Protein AF-A0A9Q0K0Q8-F1 (afdb_monomer)

Radius of gyration: 26.59 Å; Cα contacts (8 Å, |Δi|>4): 308; chains: 1; bounding box: 54×85×86 Å

Foldseek 3Di:
DDDDDDDDDDDDDDPPPDPDPDDDDDPVQLEPDPQLVVLLVVLVPDDDAAFDADPVVVCVVLCCCVLCVLQQCCLQLRDDDDDDSVQVSSFLSFKDKDWDLADLVTLLFIKIWGHGRNDIDIDTLVRVCVVSVGDQDADQQCHDPCRVPPVDVVNVVVLCVQFADPPDDQWLVRGDPNLNVVLVSCCRGQQPDPDDNGHRDPVSSVVSSCSSVVHHDRSSSSNSVSSVQVSPCPDPDRPCPDDPDPDPDDDDDD

Sequence (254 aa):
MAPRRTLGKRSHDSSSRVPSPPIPQLDELWFRSLEAQARFSWFDDKSIVSGRRVNVGQLHRFNVETAFGALGWLPVISYTETTRPNLVKHFYANLELEGDVEDPNQCRDLRITSYVRGVHISFNTHQLADLLGVPNDGDLVYCAPKAKGYLTEDLRREIAHQILNPGAPMKAASLRPIPRVYSRIIQHDIVPQSGHYNELSQLTQYVTYCVCTGERISLPYLIIRTMHRAGDDRSGQQPSLWPSRHFPSSPVRA

pLDDT: mean 78.23, std 20.41, range [22.17, 96.5]

Structure (mmCIF, N/CA/C/O backbone):
data_AF-A0A9Q0K0Q8-F1
#
_entry.id   AF-A0A9Q0K0Q8-F1
#
loop_
_atom_site.group_PDB
_atom_site.id
_atom_site.type_symbol
_atom_site.label_atom_id
_atom_site.label_alt_id
_atom_site.label_comp_id
_atom_site.label_asym_id
_atom_site.label_entity_id
_atom_site.label_seq_id
_atom_site.pdbx_PDB_ins_code
_atom_site.Cartn_x
_atom_site.Cartn_y
_atom_site.Cartn_z
_atom_site.occupancy
_atom_site.B_iso_or_equiv
_atom_site.auth_seq_id
_atom_site.auth_comp_id
_atom_site.auth_asym_id
_atom_site.auth_atom_id
_atom_site.pdbx_PDB_model_num
ATOM 1 N N . MET A 1 1 ? -31.569 71.229 59.676 1.00 37.94 1 MET A N 1
ATOM 2 C CA . MET A 1 1 ? -31.100 70.066 60.461 1.00 37.94 1 MET A CA 1
ATOM 3 C C . MET A 1 1 ? -31.140 68.842 59.562 1.00 37.94 1 MET A C 1
ATOM 5 O O . MET A 1 1 ? -32.204 68.505 59.067 1.00 37.94 1 MET A O 1
ATOM 9 N N . ALA A 1 2 ? -29.982 68.254 59.269 1.00 41.94 2 ALA A N 1
ATOM 10 C CA . ALA A 1 2 ? -29.861 67.058 58.437 1.00 41.94 2 ALA A CA 1
ATOM 11 C C . ALA A 1 2 ? -30.163 65.780 59.240 1.00 41.94 2 ALA A C 1
ATOM 13 O O . ALA A 1 2 ? -29.854 65.749 60.434 1.00 41.94 2 ALA A O 1
ATOM 14 N N . PRO A 1 3 ? -30.619 64.696 58.586 1.00 40.78 3 PRO A N 1
ATOM 15 C CA . PRO A 1 3 ? -30.381 63.350 59.079 1.00 40.78 3 PRO A CA 1
ATOM 16 C C . PRO A 1 3 ? -29.494 62.521 58.135 1.00 40.78 3 PRO A C 1
ATOM 18 O O . PRO A 1 3 ? -29.414 62.725 56.926 1.00 40.78 3 PRO A O 1
ATOM 21 N N . ARG A 1 4 ? -28.773 61.605 58.778 1.00 33.97 4 ARG A N 1
ATOM 22 C CA . ARG A 1 4 ? -27.600 60.845 58.336 1.00 33.97 4 ARG A CA 1
ATOM 23 C C . ARG A 1 4 ? -27.893 59.822 57.227 1.00 33.97 4 ARG A C 1
ATOM 25 O O . ARG A 1 4 ? 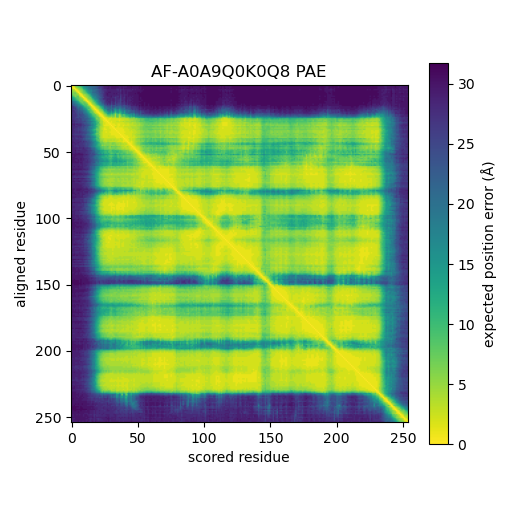-28.844 59.056 57.325 1.00 33.97 4 ARG A O 1
ATOM 32 N N . ARG A 1 5 ? -26.979 59.715 56.253 1.00 35.62 5 ARG A N 1
ATOM 33 C CA . ARG A 1 5 ? -26.826 58.541 55.373 1.00 35.62 5 ARG A CA 1
ATOM 34 C C . ARG A 1 5 ? -26.150 57.404 56.147 1.00 35.62 5 ARG A C 1
ATOM 36 O O . ARG A 1 5 ? -25.018 57.570 56.596 1.00 35.62 5 ARG A O 1
ATOM 43 N N . THR A 1 6 ? -26.808 56.254 56.268 1.00 40.69 6 THR A N 1
ATOM 44 C CA . THR A 1 6 ? -26.176 54.985 56.657 1.00 40.69 6 THR A CA 1
ATOM 45 C C . THR A 1 6 ? -25.807 54.185 55.408 1.00 40.69 6 THR A C 1
ATOM 47 O O . THR A 1 6 ? -26.553 54.113 54.433 1.00 40.69 6 THR A O 1
ATOM 50 N N . LEU A 1 7 ? -24.596 53.633 55.428 1.00 38.59 7 LEU A N 1
ATOM 51 C CA . LEU A 1 7 ? -23.983 52.857 54.358 1.00 38.59 7 LEU A CA 1
ATOM 52 C C . LEU A 1 7 ? -24.645 51.467 54.301 1.00 38.59 7 LEU A C 1
ATOM 54 O O . LEU A 1 7 ? -24.413 50.627 55.169 1.00 38.59 7 LEU A O 1
ATOM 58 N N . GLY A 1 8 ? -25.489 51.225 53.299 1.00 35.53 8 GLY A N 1
ATOM 59 C CA . GLY A 1 8 ? -26.050 49.900 53.039 1.00 35.53 8 GLY A CA 1
ATOM 60 C C . GLY A 1 8 ? -24.996 48.974 52.432 1.00 35.53 8 GLY A C 1
ATOM 61 O O . GLY A 1 8 ? -24.586 49.167 51.289 1.00 35.53 8 GLY A O 1
ATOM 62 N N . LYS A 1 9 ? -24.570 47.955 53.187 1.00 40.78 9 LYS A N 1
ATOM 63 C CA . LYS A 1 9 ? -23.845 46.788 52.662 1.00 40.78 9 LYS A CA 1
ATOM 64 C C . LYS A 1 9 ? -24.741 46.067 51.647 1.00 40.78 9 LYS A C 1
ATOM 66 O O . LYS A 1 9 ? -25.748 45.483 52.032 1.00 40.78 9 LYS A O 1
ATOM 71 N N . ARG A 1 10 ? -24.362 46.066 50.367 1.00 35.22 10 ARG A N 1
ATOM 72 C CA . ARG A 1 10 ? -24.863 45.089 49.390 1.00 35.22 10 ARG A CA 1
ATOM 73 C C . ARG A 1 10 ? -24.004 43.834 49.482 1.00 35.22 10 ARG A C 1
ATOM 75 O O . ARG A 1 10 ? -22.907 43.792 48.939 1.00 35.22 10 ARG A O 1
ATOM 82 N N . SER A 1 11 ? -24.510 42.824 50.174 1.00 44.84 11 SER A N 1
ATOM 83 C CA . SER A 1 11 ? -24.148 41.434 49.919 1.00 44.84 11 SER A CA 1
ATOM 84 C C . SER A 1 11 ? -25.092 40.905 48.846 1.00 44.84 11 SER A C 1
ATOM 86 O O . SER A 1 11 ? -26.286 40.759 49.098 1.00 44.84 11 SER A O 1
ATOM 88 N N . HIS A 1 12 ? -24.568 40.620 47.660 1.00 40.66 12 HIS A N 1
ATOM 89 C CA . HIS A 1 12 ? -25.152 39.582 46.824 1.00 40.66 12 HIS A CA 1
ATOM 90 C C . HIS A 1 12 ? -24.015 38.848 46.128 1.00 40.66 12 HIS A C 1
ATOM 92 O O . HIS A 1 12 ? -23.520 39.245 45.076 1.00 40.66 12 HIS A O 1
ATOM 98 N N . ASP A 1 13 ? -23.574 37.798 46.809 1.00 46.97 13 ASP A N 1
ATOM 99 C CA . ASP A 1 13 ? -22.916 36.666 46.191 1.00 46.97 13 ASP A CA 1
ATOM 100 C C . ASP A 1 13 ? -23.881 36.087 45.144 1.00 46.97 13 ASP A C 1
ATOM 102 O O . ASP A 1 13 ? -25.061 35.848 45.414 1.00 46.97 13 ASP A O 1
ATOM 106 N N . SER A 1 14 ? -23.402 35.961 43.916 1.00 41.34 14 SER A N 1
ATOM 107 C CA . SER A 1 14 ? -24.007 35.105 42.902 1.00 41.34 14 SER A CA 1
ATOM 108 C C . SER A 1 14 ? -22.865 34.497 42.108 1.00 41.34 14 SER A C 1
ATOM 110 O O . SER A 1 14 ? -22.595 34.850 40.964 1.00 41.34 14 SER A O 1
ATOM 112 N N . SER A 1 15 ? -22.149 33.588 42.768 1.00 43.56 15 SER A N 1
ATOM 113 C CA . SER A 1 15 ? -21.350 32.571 42.097 1.00 43.56 15 SER A CA 1
ATOM 114 C C . SER A 1 15 ? -22.259 31.778 41.152 1.00 43.56 15 SER A C 1
ATOM 116 O O . SER A 1 15 ? -22.928 30.817 41.536 1.00 43.56 15 SER A O 1
ATOM 118 N N . SER A 1 16 ? -22.348 32.232 39.901 1.00 49.22 16 SER A N 1
ATOM 119 C CA . SER A 1 16 ? -22.957 31.488 38.809 1.00 49.22 16 SER A CA 1
ATOM 120 C C . SER A 1 16 ? -22.102 30.249 38.573 1.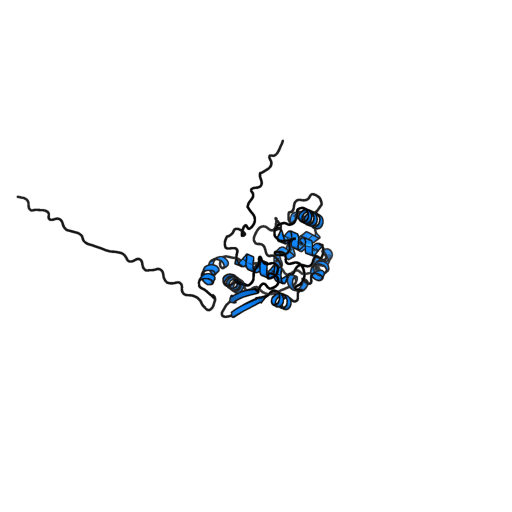00 49.22 16 SER A C 1
ATOM 122 O O . SER A 1 16 ? -21.056 30.307 37.923 1.00 49.22 16 SER A O 1
ATOM 124 N N . ARG A 1 17 ? -22.528 29.125 39.148 1.00 54.69 17 ARG A N 1
ATOM 125 C CA . ARG A 1 17 ? -21.944 27.814 38.890 1.00 54.69 17 ARG A CA 1
ATOM 126 C C . ARG A 1 17 ? -22.191 27.495 37.418 1.00 54.69 17 ARG A C 1
ATOM 128 O O . ARG A 1 17 ? -23.301 27.132 37.040 1.00 54.69 17 ARG A O 1
ATOM 135 N N . VAL A 1 18 ? -21.171 27.696 36.586 1.00 58.09 18 VAL A N 1
ATOM 136 C CA . VAL A 1 18 ? -21.175 27.236 35.195 1.00 58.09 18 VAL A CA 1
ATOM 137 C C . VAL A 1 18 ? -21.495 25.736 35.235 1.00 58.09 18 VAL A C 1
ATOM 139 O O . VAL A 1 18 ? -20.796 25.011 35.952 1.00 58.09 18 VAL A O 1
ATOM 142 N N . PRO A 1 19 ? -22.560 25.259 34.562 1.00 59.31 19 PRO A N 1
ATOM 143 C CA . PRO A 1 19 ? -22.848 23.837 34.503 1.00 59.31 19 PRO A CA 1
ATOM 144 C C . PRO A 1 19 ? -21.622 23.125 33.944 1.00 59.31 19 PRO A C 1
ATOM 146 O O . PRO A 1 19 ? -21.091 23.517 32.903 1.00 59.31 19 PRO A O 1
ATOM 149 N N . SER A 1 20 ? -21.145 22.115 34.664 1.00 59.06 20 SER A N 1
ATOM 150 C CA . SER A 1 20 ? -20.073 21.252 34.185 1.00 59.06 20 SER A CA 1
ATOM 151 C C . SER A 1 20 ? -20.476 20.700 32.812 1.00 59.06 20 SER A C 1
ATOM 153 O O . SER A 1 20 ? -21.631 20.288 32.663 1.00 59.06 20 SER A O 1
ATOM 155 N N . PRO A 1 21 ? -19.584 20.712 31.805 1.00 67.50 21 PRO A N 1
ATOM 156 C CA . PRO A 1 21 ? -19.915 20.161 30.500 1.00 67.50 21 PRO A CA 1
ATOM 157 C C . PRO A 1 21 ? -20.359 18.693 30.648 1.00 67.50 21 PRO A C 1
ATOM 159 O O . PRO A 1 21 ? -19.818 17.988 31.507 1.00 67.50 21 PRO A O 1
ATOM 162 N N . PRO A 1 22 ? -21.341 18.228 29.851 1.00 74.88 22 PRO A N 1
ATOM 163 C CA . PRO A 1 22 ? -21.779 16.839 29.881 1.00 74.88 22 PRO A CA 1
ATOM 164 C C . PRO A 1 22 ? -20.587 15.903 29.672 1.00 74.88 22 PRO A C 1
ATOM 166 O O . PRO A 1 22 ? -19.774 16.127 28.773 1.00 74.88 22 PRO A O 1
ATOM 169 N N . ILE A 1 23 ? -20.486 14.858 30.496 1.00 75.25 23 ILE A N 1
ATOM 170 C CA . ILE A 1 23 ? -19.494 13.799 30.292 1.00 75.25 23 ILE A CA 1
ATOM 171 C C . ILE A 1 23 ? -19.804 13.151 28.933 1.00 75.25 23 ILE A C 1
ATOM 173 O O . ILE A 1 23 ? -20.951 12.744 28.726 1.00 75.25 23 ILE A O 1
ATOM 177 N N . PRO A 1 24 ? -18.836 13.063 28.001 1.00 79.00 24 PRO A N 1
ATOM 178 C CA . PRO A 1 24 ? -19.064 12.423 26.713 1.00 79.00 24 PRO A CA 1
ATOM 179 C C . PRO A 1 24 ? -19.495 10.968 26.914 1.00 79.00 24 PRO A C 1
ATOM 181 O O . PRO A 1 24 ? -18.774 10.187 27.536 1.00 79.00 24 PRO A O 1
ATOM 184 N N . GLN A 1 25 ? -20.672 10.609 26.403 1.00 89.56 25 GLN A N 1
ATOM 185 C CA . GLN A 1 25 ? -21.161 9.234 26.419 1.00 89.56 25 GLN A CA 1
ATOM 186 C C . GLN A 1 25 ? -20.668 8.499 25.168 1.00 89.56 25 GLN A C 1
ATOM 188 O O . GLN A 1 25 ? -20.757 9.029 24.057 1.00 89.56 25 GLN A O 1
ATOM 193 N N . LEU A 1 26 ? -20.143 7.289 25.369 1.00 92.06 26 LEU A N 1
ATOM 194 C CA . LEU A 1 26 ? -19.648 6.435 24.295 1.00 92.06 26 LEU A CA 1
ATOM 195 C C . LEU A 1 26 ? -20.816 5.828 23.509 1.00 92.06 26 LEU A C 1
ATOM 197 O O . LEU A 1 26 ? -21.705 5.217 24.101 1.00 92.06 26 LEU A O 1
ATOM 201 N N . ASP A 1 27 ? -20.792 5.955 22.184 1.00 93.00 27 ASP A N 1
ATOM 202 C CA . ASP A 1 27 ? -21.639 5.145 21.305 1.00 93.00 27 ASP A CA 1
ATOM 203 C C . ASP A 1 27 ? -20.959 3.790 21.059 1.00 93.00 27 ASP A C 1
ATOM 205 O O . ASP A 1 27 ? -20.178 3.612 20.121 1.00 93.00 27 ASP A O 1
ATOM 209 N N . GLU A 1 28 ? -21.248 2.837 21.948 1.00 93.00 28 GLU A N 1
ATOM 210 C CA . GLU A 1 28 ? -20.659 1.492 21.952 1.00 93.00 28 GLU A CA 1
ATOM 211 C C . GLU A 1 28 ? -20.982 0.683 20.693 1.00 93.00 28 GLU A C 1
ATOM 213 O O . GLU A 1 28 ? -20.286 -0.282 20.399 1.00 93.00 28 GLU A O 1
ATOM 218 N N . LEU A 1 29 ? -22.008 1.056 19.918 1.00 94.50 29 LEU A N 1
ATOM 219 C CA . LEU A 1 29 ? -22.292 0.366 18.663 1.00 94.50 29 LEU A CA 1
ATOM 220 C C . LEU A 1 29 ? -21.217 0.682 17.620 1.00 94.50 29 LEU A C 1
ATOM 222 O O . LEU A 1 29 ? -20.844 -0.185 16.830 1.00 94.50 29 LEU A O 1
ATOM 226 N N . TRP A 1 30 ? -20.723 1.917 17.594 1.00 93.81 30 TRP A N 1
ATOM 227 C CA . TRP A 1 30 ? -19.861 2.417 16.524 1.00 93.81 30 TRP A CA 1
ATOM 228 C C . TRP A 1 30 ? -18.404 2.604 16.935 1.00 93.81 30 TRP A C 1
ATOM 230 O O . TRP A 1 30 ? -17.530 2.572 16.062 1.00 93.81 30 TRP A O 1
ATOM 240 N N . PHE A 1 31 ? -18.128 2.758 18.230 1.00 95.81 31 PHE A N 1
ATOM 241 C CA . PHE A 1 31 ? -16.800 3.087 18.730 1.00 95.81 31 PHE A CA 1
ATOM 242 C C . PHE A 1 31 ? -16.356 2.175 19.865 1.00 95.81 31 PHE A C 1
ATOM 244 O O . PHE A 1 31 ? -17.092 1.909 20.811 1.00 95.81 31 PHE A O 1
ATOM 251 N N . ARG A 1 32 ? -15.091 1.754 19.796 1.00 93.44 32 ARG A N 1
ATOM 252 C CA . ARG A 1 32 ? -14.441 0.949 20.839 1.00 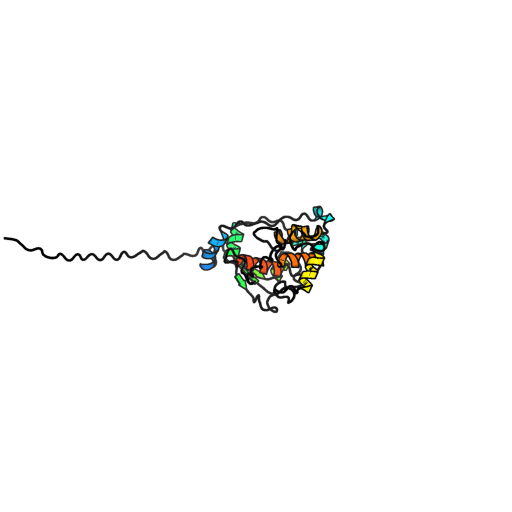93.44 32 ARG A CA 1
ATOM 253 C C . ARG A 1 32 ? -13.990 1.766 22.053 1.00 93.44 32 ARG A C 1
ATOM 255 O O . ARG A 1 32 ? -13.673 1.194 23.090 1.00 93.44 32 ARG A O 1
ATOM 262 N N . SER A 1 33 ? -13.876 3.087 21.907 1.00 93.25 33 SER A N 1
ATOM 263 C CA . SER A 1 33 ? -13.397 3.999 22.948 1.00 93.25 33 SER A CA 1
ATOM 264 C C . SER A 1 33 ? -13.845 5.438 22.682 1.00 93.25 33 SER A C 1
ATOM 266 O O . SER A 1 33 ? -14.155 5.813 21.548 1.00 93.25 33 SER A O 1
ATOM 268 N N . LEU A 1 34 ? -13.825 6.276 23.726 1.00 92.38 34 LEU A N 1
ATOM 269 C CA . LEU A 1 34 ? -14.086 7.716 23.594 1.00 92.38 34 LEU A CA 1
ATOM 270 C C . LEU A 1 34 ? -13.056 8.416 22.692 1.00 92.38 34 LEU A C 1
ATOM 272 O O . LEU A 1 34 ? -13.393 9.387 22.019 1.00 92.38 34 LEU A O 1
ATOM 276 N N . GLU A 1 35 ? -11.819 7.912 22.638 1.00 90.75 35 GLU A N 1
ATOM 277 C CA . GLU A 1 35 ? -10.784 8.420 21.731 1.00 90.75 35 GLU A CA 1
ATOM 278 C C . GLU A 1 35 ? -11.149 8.160 20.266 1.00 90.75 35 GLU A C 1
ATOM 280 O O . GLU A 1 35 ? -11.075 9.077 19.448 1.00 90.75 35 GLU A O 1
ATOM 285 N N . ALA A 1 36 ? -11.603 6.947 19.936 1.00 90.56 36 ALA A N 1
ATOM 286 C CA . ALA A 1 36 ? -12.044 6.608 18.585 1.00 90.56 36 ALA A CA 1
ATOM 287 C C . ALA A 1 36 ? -13.261 7.446 18.156 1.00 90.56 36 ALA A C 1
ATOM 289 O O . ALA A 1 36 ? -13.316 7.938 17.027 1.00 90.56 36 ALA A O 1
ATOM 290 N N . GLN A 1 37 ? -14.202 7.679 19.076 1.00 92.81 37 GLN A N 1
ATOM 291 C CA . GLN A 1 37 ? -15.355 8.548 18.832 1.00 92.81 37 GLN A CA 1
ATOM 292 C C . GLN A 1 37 ? -14.939 10.002 18.587 1.00 92.81 37 GLN A C 1
ATOM 294 O O . GLN A 1 37 ? -15.426 10.633 17.650 1.00 92.81 37 GLN A O 1
ATOM 299 N N . ALA A 1 38 ? -13.997 10.532 19.370 1.00 90.12 38 ALA A N 1
ATOM 300 C CA . ALA A 1 38 ? -13.442 11.861 19.126 1.00 90.12 38 ALA A CA 1
ATOM 301 C C . ALA A 1 38 ? -12.725 11.928 17.763 1.00 90.12 38 ALA A C 1
ATOM 303 O O . ALA A 1 38 ? -12.920 12.880 17.001 1.00 90.12 38 ALA A O 1
ATOM 304 N N . ARG A 1 39 ? -11.961 10.881 17.417 1.00 87.94 39 ARG A N 1
ATOM 305 C CA . ARG A 1 39 ? -11.281 10.718 16.121 1.00 87.94 39 ARG A CA 1
ATOM 306 C C . ARG A 1 39 ? -12.229 10.758 14.934 1.00 87.94 39 ARG A C 1
ATOM 308 O O . ARG A 1 39 ? -11.832 11.244 13.878 1.00 87.94 39 ARG A O 1
ATOM 315 N N . PHE A 1 40 ? -13.452 10.252 15.077 1.00 90.62 40 PHE A N 1
ATOM 316 C CA . PHE A 1 40 ? -14.399 10.145 13.967 1.00 90.62 40 PHE A CA 1
ATOM 317 C C . PHE A 1 40 ? -14.680 11.486 13.287 1.00 90.62 40 PHE A C 1
ATOM 319 O O . PHE A 1 40 ? -14.755 11.533 12.062 1.00 90.62 40 PHE A O 1
ATOM 326 N N . SER A 1 41 ? -14.734 12.578 14.058 1.00 88.56 41 SER A N 1
ATOM 327 C CA . SER A 1 41 ? -14.915 13.937 13.526 1.00 88.56 41 SER A CA 1
ATOM 328 C C . SER A 1 41 ? -13.903 14.296 12.427 1.00 88.56 41 SER A C 1
ATOM 330 O O . SER A 1 41 ? -14.252 14.957 11.456 1.00 88.56 41 SER A O 1
ATOM 332 N N . TRP A 1 42 ? -12.668 13.787 12.510 1.00 82.81 42 TRP A N 1
ATOM 333 C CA . TRP A 1 42 ? -11.635 14.011 11.494 1.00 82.81 42 TRP A CA 1
ATOM 334 C C . TRP A 1 42 ? -11.910 13.269 10.179 1.00 82.81 42 TRP A C 1
ATOM 336 O O . TRP A 1 42 ? -11.484 13.701 9.105 1.00 82.81 42 TRP A O 1
ATOM 346 N N . PHE A 1 43 ? -12.607 12.135 10.254 1.00 84.69 43 PHE A N 1
ATOM 347 C CA . PHE A 1 43 ? -12.977 11.324 9.097 1.00 84.69 43 PHE A CA 1
ATOM 348 C C . PHE A 1 43 ? -14.335 11.713 8.517 1.00 84.69 43 PHE A C 1
ATOM 350 O O . PHE A 1 43 ? -14.582 11.445 7.339 1.00 84.69 43 PHE A O 1
ATOM 357 N N . ASP A 1 44 ? -15.208 12.336 9.306 1.00 83.88 44 ASP A N 1
ATOM 358 C CA . ASP A 1 44 ? -16.570 12.657 8.886 1.00 83.88 44 ASP A CA 1
ATOM 359 C C . ASP A 1 44 ? -16.594 13.652 7.718 1.00 83.88 44 ASP A C 1
ATOM 361 O O . ASP A 1 44 ? -17.276 13.422 6.719 1.00 83.88 44 ASP A O 1
ATOM 365 N N . ASP A 1 45 ? -15.706 14.645 7.739 1.00 80.62 45 ASP A N 1
ATOM 366 C CA . ASP A 1 45 ? -15.578 15.629 6.657 1.00 80.62 45 ASP A CA 1
ATOM 367 C C . ASP A 1 45 ? -14.797 15.110 5.434 1.00 80.62 45 ASP A C 1
ATOM 369 O O . ASP A 1 45 ? -14.709 15.779 4.399 1.00 80.62 45 ASP A O 1
ATOM 373 N N . LYS A 1 46 ? -14.211 13.907 5.505 1.00 80.88 46 LYS A N 1
ATOM 374 C CA . LYS A 1 46 ? -13.396 13.362 4.412 1.00 80.88 46 LYS A CA 1
ATOM 375 C C . LYS A 1 46 ? -14.240 12.620 3.388 1.00 80.88 46 LYS A C 1
ATOM 377 O O . LYS A 1 46 ? -15.080 11.776 3.711 1.00 80.88 46 LYS A O 1
ATOM 382 N N . SER A 1 47 ? -13.956 12.883 2.115 1.00 80.00 47 SER A N 1
ATOM 383 C CA . SER A 1 47 ? -14.463 12.057 1.023 1.00 80.00 47 SER A CA 1
ATOM 384 C C . SER A 1 47 ? -13.678 10.747 0.949 1.00 80.00 47 SER A C 1
ATOM 386 O O . SER A 1 47 ? -12.453 10.725 1.075 1.00 80.00 47 SER A O 1
ATOM 388 N N . ILE A 1 48 ? -14.395 9.643 0.745 1.00 80.31 48 ILE A N 1
ATOM 389 C CA . ILE A 1 48 ? -13.786 8.338 0.489 1.00 80.31 48 ILE A CA 1
ATOM 390 C C . ILE A 1 48 ? -13.710 8.154 -1.021 1.00 80.31 48 ILE A C 1
ATOM 392 O O . ILE A 1 48 ? -14.733 8.046 -1.700 1.00 80.31 48 ILE A O 1
ATOM 396 N N . VAL A 1 49 ? -12.489 8.131 -1.546 1.00 75.12 49 VAL A N 1
ATOM 397 C CA . VAL A 1 49 ? -12.235 7.824 -2.953 1.00 75.12 49 VAL A CA 1
ATOM 398 C C . VAL A 1 49 ? -12.302 6.312 -3.115 1.00 75.12 49 VAL A C 1
ATOM 400 O O . VAL A 1 49 ? -11.566 5.582 -2.459 1.00 75.12 49 VAL A O 1
ATOM 403 N N . SER A 1 50 ? -13.203 5.838 -3.972 1.00 71.38 50 SER A N 1
ATOM 404 C CA . SER A 1 50 ? -13.215 4.422 -4.344 1.00 71.38 50 SER A CA 1
ATOM 405 C C . SER A 1 50 ? -12.058 4.122 -5.294 1.00 71.38 50 SER A C 1
ATOM 407 O O . SER A 1 50 ? -11.717 4.964 -6.132 1.00 71.38 50 SER A O 1
ATOM 409 N N . GLY A 1 51 ? -11.487 2.921 -5.171 1.00 70.12 51 GLY A N 1
ATOM 410 C CA . GLY A 1 51 ? -10.507 2.405 -6.125 1.00 70.12 51 GLY A CA 1
ATOM 411 C C . GLY A 1 51 ? -11.045 2.441 -7.557 1.00 70.12 51 GLY A C 1
ATOM 412 O O . GLY A 1 51 ? -12.260 2.492 -7.794 1.00 70.12 51 GLY A O 1
ATOM 413 N N . ARG A 1 52 ? -10.140 2.461 -8.533 1.00 75.81 52 ARG A N 1
ATOM 414 C CA . ARG A 1 52 ? -10.497 2.489 -9.949 1.00 75.81 52 ARG A CA 1
ATOM 415 C C . ARG A 1 52 ? -10.451 1.080 -10.504 1.00 75.81 52 ARG A C 1
ATOM 417 O O . ARG A 1 52 ? -9.457 0.381 -10.401 1.00 75.81 52 ARG A O 1
ATOM 424 N N . ARG A 1 53 ? -11.513 0.689 -11.203 1.00 76.50 53 ARG A N 1
ATOM 425 C CA . ARG A 1 53 ? -11.498 -0.567 -11.949 1.00 76.50 53 ARG A CA 1
ATOM 426 C C . ARG A 1 53 ? -10.466 -0.484 -13.073 1.00 76.50 53 ARG A C 1
ATOM 428 O O . ARG A 1 53 ? -10.679 0.235 -14.053 1.00 76.50 53 ARG A O 1
ATOM 435 N N . VAL A 1 54 ? -9.397 -1.2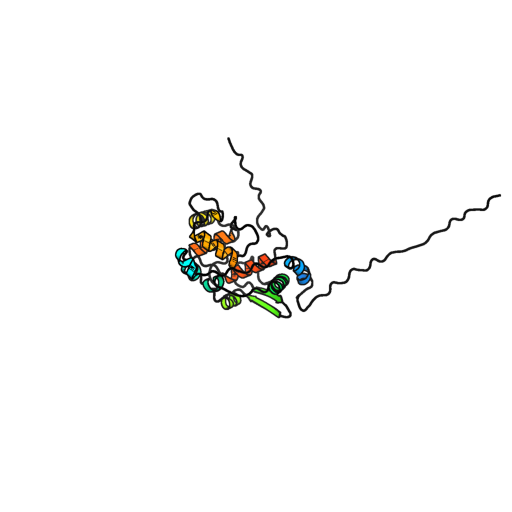68 -12.973 1.00 81.19 54 VAL A N 1
ATOM 436 C CA . VAL A 1 54 ? -8.437 -1.434 -14.065 1.00 81.19 54 VAL A CA 1
ATOM 437 C C . VAL A 1 54 ? -8.948 -2.517 -15.009 1.00 81.19 54 VAL A C 1
ATOM 439 O O . VAL A 1 54 ? -8.969 -3.700 -14.684 1.00 81.19 54 VAL A O 1
ATOM 442 N N . ASN A 1 55 ? -9.371 -2.126 -16.212 1.00 83.56 55 ASN A N 1
ATOM 443 C CA . ASN A 1 55 ? -9.666 -3.091 -17.268 1.00 83.56 55 ASN A CA 1
ATOM 444 C C . ASN A 1 55 ? -8.357 -3.519 -17.944 1.00 83.56 55 ASN A C 1
ATOM 446 O O . ASN A 1 55 ? -7.908 -2.893 -18.905 1.00 83.56 55 ASN A O 1
ATOM 450 N N . VAL A 1 56 ? -7.745 -4.583 -17.421 1.00 81.75 56 VAL A N 1
ATOM 451 C CA . VAL A 1 56 ? -6.444 -5.089 -17.884 1.00 81.75 56 VAL A CA 1
ATOM 452 C C . VAL A 1 56 ? -6.453 -5.411 -19.386 1.00 81.75 56 VAL A C 1
ATOM 454 O O . VAL A 1 56 ? -5.518 -5.031 -20.090 1.00 81.75 56 VAL A O 1
ATOM 457 N N . GLY A 1 57 ? -7.540 -5.985 -19.918 1.00 80.44 57 GLY A N 1
ATOM 458 C CA . GLY A 1 57 ? -7.659 -6.310 -21.348 1.00 80.44 57 GLY A CA 1
ATOM 459 C C . GLY A 1 57 ? -7.608 -5.083 -22.272 1.00 80.44 57 GLY A C 1
ATOM 460 O O . GLY A 1 57 ? -7.049 -5.130 -23.371 1.00 80.44 57 GLY A O 1
ATOM 461 N N . GLN A 1 58 ? -8.109 -3.932 -21.812 1.00 83.69 58 GLN A N 1
ATOM 462 C CA . GLN A 1 58 ? -8.006 -2.668 -22.556 1.00 83.69 58 GLN A CA 1
ATOM 463 C C . GLN A 1 58 ? -6.599 -2.050 -22.501 1.00 83.69 58 GLN A C 1
ATOM 465 O O . GLN A 1 58 ? -6.277 -1.187 -23.318 1.00 83.69 58 GLN A O 1
ATOM 470 N N . LEU A 1 59 ? -5.743 -2.507 -21.582 1.00 86.38 59 LEU A N 1
ATOM 471 C CA . LEU A 1 59 ? -4.385 -2.003 -21.368 1.00 86.38 59 LEU A CA 1
ATOM 472 C C . LEU A 1 59 ? -3.295 -2.933 -21.923 1.00 86.38 59 LEU A C 1
ATOM 474 O O . LEU A 1 59 ? -2.130 -2.779 -21.558 1.00 86.38 59 LEU A O 1
ATOM 478 N N . HIS A 1 60 ? -3.633 -3.843 -22.844 1.00 86.19 60 HIS A N 1
ATOM 479 C CA . HIS A 1 60 ? -2.687 -4.791 -23.455 1.00 86.19 60 HIS A CA 1
ATOM 480 C C . HIS A 1 60 ? -1.408 -4.120 -23.995 1.00 86.19 60 HIS A C 1
ATOM 482 O O . HIS A 1 60 ? -0.316 -4.641 -23.811 1.00 86.19 60 HIS A O 1
ATOM 488 N N . ARG A 1 61 ? -1.507 -2.916 -24.581 1.00 89.62 61 ARG A N 1
ATOM 489 C CA . ARG A 1 61 ? -0.347 -2.160 -25.110 1.00 89.62 61 ARG A CA 1
ATOM 490 C C . ARG A 1 61 ? 0.633 -1.672 -24.042 1.00 89.62 61 ARG A C 1
ATOM 492 O O . ARG A 1 61 ? 1.719 -1.210 -24.381 1.00 89.62 61 ARG A O 1
ATOM 499 N N . PHE A 1 62 ? 0.230 -1.706 -22.778 1.00 91.44 62 PHE A N 1
ATOM 500 C CA . PHE A 1 62 ? 1.020 -1.231 -21.649 1.00 91.44 62 PHE A CA 1
ATOM 501 C C . PHE A 1 62 ? 1.557 -2.373 -20.787 1.00 91.44 62 PHE A C 1
ATOM 503 O O . PHE A 1 62 ? 2.144 -2.078 -19.758 1.00 91.44 62 PHE A O 1
ATOM 510 N N . ASN A 1 63 ? 1.366 -3.641 -21.179 1.00 92.88 63 ASN A N 1
ATOM 511 C CA . ASN A 1 63 ? 1.866 -4.830 -20.472 1.00 92.88 63 ASN A CA 1
ATOM 512 C C . ASN A 1 63 ? 1.453 -4.923 -18.989 1.00 92.88 63 ASN A C 1
ATOM 514 O O . ASN A 1 63 ? 2.150 -5.542 -18.186 1.00 92.88 63 ASN A O 1
ATOM 518 N N . VAL A 1 64 ? 0.304 -4.339 -18.624 1.00 93.31 64 VAL A N 1
ATOM 519 C CA . VAL A 1 64 ? -0.207 -4.346 -17.240 1.00 93.31 64 VAL A CA 1
ATOM 520 C C . VAL A 1 64 ? -0.396 -5.773 -16.732 1.00 93.31 64 VAL A C 1
ATOM 522 O O . VAL A 1 64 ? 0.026 -6.080 -15.622 1.00 93.31 64 VAL A O 1
ATOM 525 N N . GLU A 1 65 ? -0.973 -6.654 -17.553 1.00 93.75 65 GLU A N 1
ATOM 526 C CA . GLU A 1 65 ? -1.206 -8.053 -17.183 1.00 93.75 65 GLU A CA 1
ATOM 527 C C . GLU A 1 65 ? 0.094 -8.773 -16.824 1.00 93.75 65 GLU A C 1
ATOM 529 O O . GLU A 1 65 ? 0.188 -9.407 -15.780 1.00 93.75 65 GLU A O 1
ATOM 534 N N . THR A 1 66 ? 1.124 -8.619 -17.657 1.00 94.31 66 THR A N 1
ATOM 535 C CA . THR A 1 66 ? 2.427 -9.252 -17.446 1.00 94.31 66 THR A CA 1
ATOM 536 C C . THR A 1 66 ? 3.144 -8.673 -16.231 1.00 94.31 66 THR A C 1
ATOM 538 O O . THR A 1 66 ? 3.602 -9.431 -15.381 1.00 94.31 66 THR A O 1
ATOM 541 N N . ALA A 1 67 ? 3.230 -7.345 -16.120 1.00 95.50 67 ALA A N 1
ATOM 542 C CA . ALA A 1 67 ? 3.992 -6.699 -15.053 1.00 95.50 67 ALA A CA 1
ATOM 543 C C . ALA A 1 67 ? 3.358 -6.915 -13.671 1.00 95.50 67 ALA A C 1
ATOM 545 O O . ALA A 1 67 ? 4.035 -7.341 -12.738 1.00 95.50 67 ALA A O 1
ATOM 546 N N . PHE A 1 68 ? 2.048 -6.689 -13.537 1.00 95.06 68 PHE A N 1
ATOM 547 C CA . PHE A 1 68 ? 1.351 -6.911 -12.267 1.00 95.06 68 PHE A CA 1
ATOM 548 C C . PHE A 1 68 ? 1.098 -8.401 -12.003 1.00 95.06 68 PHE A C 1
ATOM 550 O O . PHE A 1 68 ? 1.077 -8.817 -10.846 1.00 95.06 68 PHE A O 1
ATOM 557 N N . GLY A 1 69 ? 0.955 -9.222 -13.047 1.00 94.75 69 GLY A N 1
ATOM 558 C CA . GLY A 1 69 ? 0.858 -10.679 -12.936 1.00 94.75 69 GLY A CA 1
ATOM 559 C C . GLY A 1 69 ? 2.129 -11.321 -12.394 1.00 94.75 69 GLY A C 1
ATOM 560 O O . GLY A 1 69 ? 2.038 -12.185 -11.528 1.00 94.75 69 GLY A O 1
ATOM 561 N N . ALA A 1 70 ? 3.308 -10.844 -12.805 1.00 94.81 70 ALA A N 1
ATOM 562 C CA . ALA A 1 70 ? 4.590 -11.316 -12.274 1.00 94.81 70 ALA A CA 1
ATOM 563 C C . ALA A 1 70 ? 4.743 -11.080 -10.759 1.00 94.81 70 ALA A C 1
ATOM 565 O O . ALA A 1 70 ? 5.434 -11.840 -10.079 1.00 94.81 70 ALA A O 1
ATOM 566 N N . LEU A 1 71 ? 4.070 -10.052 -10.231 1.00 95.12 71 LEU A N 1
ATOM 567 C CA . LEU A 1 71 ? 3.998 -9.751 -8.800 1.00 95.12 71 LEU A CA 1
ATOM 568 C C . LEU A 1 71 ? 2.816 -10.435 -8.091 1.00 95.12 71 LEU A C 1
ATOM 570 O O . LEU A 1 71 ? 2.721 -10.379 -6.869 1.00 95.12 71 LEU A O 1
ATOM 574 N N . GLY A 1 72 ? 1.898 -11.064 -8.832 1.00 95.19 72 GLY A N 1
ATOM 575 C CA . GLY A 1 72 ? 0.668 -11.643 -8.288 1.00 95.19 72 GLY A CA 1
ATOM 576 C C . GLY A 1 72 ? -0.378 -10.606 -7.862 1.00 95.19 72 GLY A C 1
ATOM 577 O O . GLY A 1 72 ? -1.209 -10.897 -7.012 1.00 95.19 72 GLY A O 1
ATOM 578 N N . TRP A 1 73 ? -0.346 -9.387 -8.412 1.00 94.75 73 TRP A N 1
ATOM 579 C CA . TRP A 1 73 ? -1.190 -8.260 -7.974 1.00 94.75 73 TRP A CA 1
ATOM 580 C C . TRP A 1 73 ? -2.482 -8.087 -8.784 1.00 94.75 73 TRP A C 1
ATOM 582 O O . TRP A 1 73 ? -3.297 -7.217 -8.470 1.00 94.75 73 TRP A O 1
ATOM 592 N N . LEU A 1 74 ? -2.698 -8.907 -9.820 1.00 93.00 74 LEU A N 1
ATOM 593 C CA . LEU A 1 74 ? -3.899 -8.847 -10.665 1.00 93.00 74 LEU A CA 1
ATOM 594 C C . LEU A 1 74 ? -5.224 -8.927 -9.886 1.00 93.00 74 LEU A C 1
ATOM 596 O O . LEU A 1 74 ? -6.117 -8.147 -10.233 1.00 93.00 74 LEU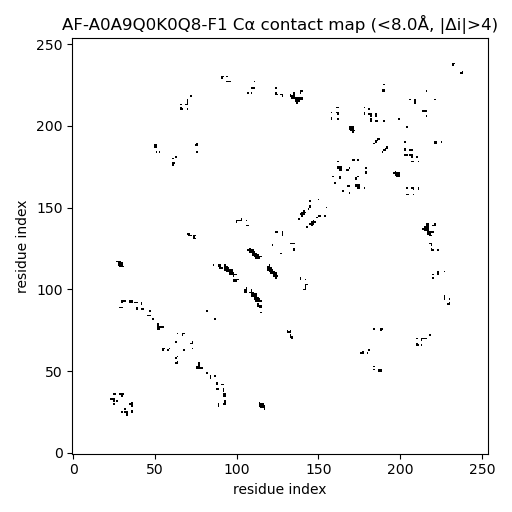 A O 1
ATOM 600 N N . PRO A 1 75 ? -5.370 -9.777 -8.843 1.00 91.44 75 PRO A N 1
ATOM 601 C CA . PRO A 1 75 ? -6.603 -9.836 -8.056 1.00 91.44 75 PRO A CA 1
ATOM 602 C C . PRO A 1 75 ? -6.970 -8.497 -7.407 1.00 91.44 75 PRO A C 1
ATOM 604 O O . PRO A 1 75 ? -8.143 -8.138 -7.357 1.00 91.44 75 PRO A O 1
ATOM 607 N N . VAL A 1 76 ? -5.967 -7.726 -6.976 1.00 89.75 76 VAL A N 1
ATOM 608 C CA . VAL A 1 76 ? -6.166 -6.451 -6.273 1.00 89.75 76 VAL A CA 1
ATOM 609 C C . VAL A 1 76 ? -6.473 -5.317 -7.246 1.00 89.75 76 VAL A C 1
ATOM 611 O O . VAL A 1 76 ? -7.444 -4.595 -7.048 1.00 89.75 76 VAL A O 1
ATOM 614 N N . ILE A 1 77 ? -5.712 -5.174 -8.337 1.00 89.06 77 ILE A N 1
ATOM 615 C CA . ILE A 1 77 ? -5.950 -4.077 -9.301 1.00 89.06 77 ILE A CA 1
ATOM 616 C C . ILE A 1 77 ? -7.228 -4.276 -10.133 1.00 89.06 77 ILE A C 1
ATOM 618 O O . ILE A 1 77 ? -7.753 -3.333 -10.723 1.00 89.06 77 ILE A O 1
ATOM 622 N N . SER A 1 78 ? -7.731 -5.511 -10.189 1.00 84.56 78 SER A N 1
ATOM 623 C CA . SER A 1 78 ? -8.980 -5.854 -10.877 1.00 84.56 78 SER A CA 1
ATOM 624 C C . SER A 1 78 ? -10.179 -5.896 -9.927 1.00 84.56 78 SER A C 1
ATOM 626 O O . SER A 1 78 ? -11.285 -6.194 -10.379 1.00 84.56 78 SER A O 1
ATOM 628 N N . TYR A 1 79 ? -9.975 -5.624 -8.633 1.00 80.06 79 TYR A N 1
ATOM 629 C CA . TYR A 1 79 ? -11.008 -5.744 -7.613 1.00 80.06 79 TYR A CA 1
ATOM 630 C C . TYR A 1 79 ? -12.158 -4.770 -7.874 1.00 80.06 79 TYR A C 1
ATOM 632 O O . TYR A 1 79 ? -11.961 -3.581 -8.136 1.00 80.06 79 TYR A O 1
ATOM 640 N N . THR A 1 80 ? -13.386 -5.276 -7.801 1.00 66.12 80 THR A N 1
ATOM 641 C CA . THR A 1 80 ? -14.594 -4.476 -8.001 1.00 66.12 80 THR A CA 1
ATOM 642 C C . THR A 1 80 ? -15.572 -4.742 -6.876 1.00 66.12 80 THR A C 1
ATOM 644 O O . THR A 1 80 ? -16.395 -5.649 -6.970 1.00 66.12 80 THR A O 1
ATOM 647 N N . GLU A 1 81 ? -15.523 -3.921 -5.834 1.00 71.38 81 GLU A N 1
ATOM 648 C CA . GLU A 1 81 ? -16.576 -3.899 -4.826 1.00 71.38 81 GLU A CA 1
ATOM 649 C C . GLU A 1 81 ? -17.072 -2.491 -4.547 1.00 71.38 81 GLU A C 1
ATOM 651 O O . GLU A 1 81 ? -16.384 -1.486 -4.728 1.00 71.38 81 GLU A O 1
ATOM 656 N N . THR A 1 82 ? -18.318 -2.434 -4.094 1.00 75.25 82 THR A N 1
ATOM 657 C CA . THR A 1 82 ? -18.948 -1.201 -3.653 1.00 75.25 82 THR A CA 1
ATOM 658 C C . THR A 1 82 ? -18.406 -0.799 -2.288 1.00 75.25 82 THR A C 1
ATOM 660 O O . THR A 1 82 ? -18.674 -1.458 -1.280 1.00 75.25 82 THR A O 1
ATOM 663 N N . THR A 1 83 ? -17.703 0.327 -2.239 1.00 77.56 83 THR A N 1
ATOM 664 C CA . THR A 1 83 ? -17.287 0.951 -0.984 1.00 77.56 83 THR A CA 1
ATOM 665 C C . THR A 1 83 ? -18.508 1.467 -0.224 1.00 77.56 83 THR A C 1
ATOM 667 O O . THR A 1 83 ? -19.386 2.100 -0.809 1.00 77.56 83 THR A O 1
ATOM 670 N N . ARG A 1 84 ? -18.554 1.254 1.096 1.00 86.56 84 ARG A N 1
ATOM 671 C CA . ARG A 1 84 ? -19.519 1.912 1.995 1.00 86.56 84 ARG A CA 1
ATOM 672 C C . ARG A 1 84 ? -18.790 2.994 2.798 1.00 86.56 84 ARG A C 1
ATOM 674 O O . ARG A 1 84 ? -18.213 2.657 3.832 1.00 86.56 84 ARG A O 1
ATOM 681 N N . PRO A 1 85 ? -18.804 4.272 2.365 1.00 87.94 85 PRO A N 1
ATOM 682 C CA . PRO A 1 85 ? -17.959 5.319 2.943 1.00 87.94 85 PRO A CA 1
ATOM 683 C C . PRO A 1 85 ? -18.082 5.448 4.461 1.00 87.94 85 PRO A C 1
ATOM 685 O O . PRO A 1 85 ? -17.072 5.537 5.150 1.00 87.94 85 PRO A O 1
ATOM 688 N N . ASN A 1 86 ? -19.302 5.371 4.996 1.00 90.44 86 ASN A N 1
ATOM 689 C CA . ASN A 1 86 ? -19.519 5.492 6.437 1.00 90.44 86 ASN A CA 1
ATOM 690 C C . ASN A 1 86 ? -18.859 4.355 7.224 1.00 90.44 86 ASN A C 1
ATOM 692 O O . ASN A 1 86 ? -18.261 4.618 8.261 1.00 90.44 86 ASN A O 1
ATOM 696 N N . LEU A 1 87 ? -18.901 3.110 6.736 1.00 92.75 87 LEU A N 1
ATOM 697 C CA . LEU A 1 87 ? -18.229 1.998 7.420 1.00 92.75 87 LEU A CA 1
ATOM 698 C C . LEU A 1 87 ? -16.709 2.153 7.367 1.00 92.75 87 LEU A C 1
ATOM 700 O O . LEU A 1 87 ? -16.039 1.873 8.352 1.00 92.75 87 LEU A O 1
ATOM 704 N N . VAL A 1 88 ? -16.179 2.652 6.247 1.00 91.44 88 VAL A N 1
ATOM 705 C CA . VAL A 1 88 ? -14.746 2.934 6.096 1.00 91.44 88 VAL A CA 1
ATOM 706 C C . VAL A 1 88 ? -14.295 4.003 7.094 1.00 91.44 88 VAL A C 1
ATOM 708 O O . VAL A 1 88 ? -13.283 3.825 7.760 1.00 91.44 88 VAL A O 1
ATOM 711 N N . LYS A 1 89 ? -15.062 5.084 7.268 1.00 91.88 89 LYS A N 1
ATOM 712 C CA . LYS A 1 89 ? -14.745 6.135 8.249 1.00 91.88 89 LYS A CA 1
ATOM 713 C C . LYS A 1 89 ? -14.710 5.601 9.681 1.00 91.88 89 LYS A C 1
ATOM 715 O O . LYS A 1 89 ? -13.764 5.889 10.405 1.00 91.88 89 LYS A O 1
ATOM 720 N N . HIS A 1 90 ? -15.691 4.785 10.071 1.00 94.19 90 HIS A N 1
ATOM 721 C CA . HIS A 1 90 ? -15.696 4.140 11.389 1.00 94.19 90 HIS A CA 1
ATOM 722 C C . HIS A 1 90 ? -14.543 3.146 11.542 1.00 94.19 90 HIS A C 1
ATOM 724 O O . HIS A 1 90 ? -13.906 3.109 12.591 1.00 94.19 90 HIS A O 1
ATOM 730 N N . PHE A 1 91 ? -14.232 2.386 10.488 1.00 94.88 91 PHE A N 1
ATOM 731 C CA . PHE A 1 91 ? -13.087 1.482 10.482 1.00 94.88 91 PHE A CA 1
ATOM 732 C C . PHE A 1 91 ? -11.790 2.244 10.767 1.00 94.88 91 PHE A C 1
ATOM 734 O O . PHE A 1 91 ? -11.032 1.855 11.652 1.00 94.88 91 PHE A O 1
ATOM 741 N N . TYR A 1 92 ? -11.555 3.359 10.071 1.00 92.94 92 TYR A N 1
ATOM 742 C CA . TYR A 1 92 ? -10.374 4.174 10.322 1.00 92.94 92 TYR A CA 1
ATOM 743 C C . TYR A 1 92 ? -10.417 4.834 11.699 1.00 92.94 92 TYR A C 1
ATOM 745 O O . TYR A 1 92 ? -9.417 4.779 12.401 1.00 92.94 92 TYR A O 1
ATOM 753 N N . ALA A 1 93 ? -11.548 5.385 12.143 1.00 92.75 93 ALA A N 1
ATOM 754 C CA . ALA A 1 93 ? -11.665 6.000 13.468 1.00 92.75 93 ALA A CA 1
ATOM 755 C C . ALA A 1 93 ? -11.275 5.040 14.608 1.00 92.75 93 ALA A C 1
ATOM 757 O O . ALA A 1 93 ? -10.614 5.466 15.552 1.00 92.75 93 ALA A O 1
ATOM 758 N N . ASN A 1 94 ? -11.597 3.750 14.472 1.00 94.81 94 ASN A N 1
ATOM 759 C CA . ASN A 1 94 ? -11.283 2.693 15.439 1.00 94.81 94 ASN A CA 1
ATOM 760 C C . ASN A 1 94 ? -9.973 1.925 15.153 1.00 94.81 94 ASN A C 1
ATOM 762 O O . ASN A 1 94 ? -9.687 0.949 15.853 1.00 94.81 94 ASN A O 1
ATOM 766 N N . LEU A 1 95 ? -9.221 2.315 14.118 1.00 94.75 95 LEU A N 1
ATOM 767 C CA . LEU A 1 95 ? -8.026 1.614 13.651 1.00 94.75 95 LEU A CA 1
ATOM 768 C C . LEU A 1 95 ? -6.885 1.688 14.668 1.00 94.75 95 LEU A C 1
ATOM 770 O O . LEU A 1 95 ? -6.474 2.778 15.057 1.00 94.75 95 LEU A O 1
ATOM 774 N N . GLU A 1 96 ? -6.316 0.534 14.990 1.00 93.06 96 GLU A N 1
ATOM 775 C CA . GLU A 1 96 ? -5.068 0.391 15.732 1.00 93.06 96 GLU A CA 1
ATOM 776 C C . GLU A 1 96 ? -4.124 -0.551 14.978 1.00 93.06 96 GLU A C 1
ATOM 778 O O . GLU A 1 96 ? -4.558 -1.456 14.255 1.00 93.06 96 GLU A O 1
ATOM 783 N N . LEU A 1 97 ? -2.822 -0.325 15.144 1.00 91.75 97 LEU A N 1
ATOM 784 C CA . LEU A 1 97 ? -1.777 -1.200 14.633 1.00 91.75 97 LEU A CA 1
ATOM 785 C C . LEU A 1 97 ? -1.066 -1.873 15.802 1.00 91.75 97 LEU A C 1
ATOM 787 O O . LEU A 1 97 ? -0.552 -1.214 16.701 1.00 91.75 97 LEU A O 1
ATOM 791 N N . GLU A 1 98 ? -1.014 -3.193 15.746 1.00 90.25 98 GLU A N 1
ATOM 792 C CA . GLU A 1 98 ? -0.256 -4.043 16.646 1.00 90.25 98 GLU A CA 1
ATOM 793 C C . GLU A 1 98 ? 1.014 -4.529 15.935 1.00 90.25 98 GLU A C 1
ATOM 795 O O . GLU A 1 98 ? 0.977 -4.982 14.783 1.00 90.25 98 GLU A O 1
ATOM 800 N N . GLY A 1 99 ? 2.138 -4.450 16.644 1.00 84.00 99 GLY A N 1
ATOM 801 C CA . GLY A 1 99 ? 3.461 -4.827 16.152 1.00 84.00 99 GLY A CA 1
ATOM 802 C C . GLY A 1 99 ? 4.409 -3.636 16.026 1.00 84.00 99 GLY A C 1
ATOM 803 O O . GLY A 1 99 ? 3.992 -2.487 15.879 1.00 84.00 99 GLY A O 1
ATOM 804 N N . ASP A 1 100 ? 5.706 -3.920 16.099 1.00 77.69 100 ASP A N 1
ATOM 805 C CA . ASP A 1 100 ? 6.743 -2.900 15.987 1.00 77.69 100 ASP A CA 1
ATOM 806 C C . ASP A 1 100 ? 7.050 -2.613 14.506 1.00 77.69 100 ASP A C 1
ATOM 808 O O . ASP A 1 100 ? 7.557 -3.455 13.760 1.00 77.69 100 ASP A O 1
ATOM 812 N N . VAL A 1 101 ? 6.693 -1.405 14.060 1.00 77.50 101 VAL A N 1
ATOM 813 C CA . VAL A 1 101 ? 6.927 -0.931 12.687 1.00 77.50 101 VAL A CA 1
ATOM 814 C C . VAL A 1 101 ? 8.381 -0.569 12.400 1.00 77.50 101 VAL A C 1
ATOM 816 O O . VAL A 1 101 ? 8.733 -0.443 11.220 1.00 77.50 101 VAL A O 1
ATOM 819 N N . GLU A 1 102 ? 9.184 -0.379 13.447 1.00 73.88 102 GLU A N 1
ATOM 820 C CA . GLU A 1 102 ? 10.589 0.009 13.389 1.00 73.88 102 GLU A CA 1
ATOM 821 C C . GLU A 1 102 ? 11.527 -1.199 13.482 1.00 73.88 102 GLU A C 1
ATOM 823 O O . GLU A 1 102 ? 12.595 -1.163 12.852 1.00 73.88 102 GLU A O 1
ATOM 828 N N . ASP A 1 103 ? 11.116 -2.263 14.188 1.00 76.81 103 ASP A N 1
ATOM 829 C CA . ASP A 1 103 ? 11.816 -3.551 14.260 1.00 76.81 103 ASP A CA 1
ATOM 830 C C . ASP A 1 103 ? 11.644 -4.353 12.953 1.00 76.81 103 ASP A C 1
ATOM 832 O O . ASP A 1 103 ? 10.563 -4.886 12.666 1.00 76.81 103 ASP A O 1
ATOM 836 N N . PRO A 1 104 ? 12.714 -4.510 12.149 1.00 70.25 104 PRO A N 1
ATOM 837 C CA . PRO A 1 104 ? 12.657 -5.270 10.905 1.00 70.25 104 PRO A CA 1
ATOM 838 C C . PRO A 1 104 ? 12.274 -6.744 11.095 1.00 70.25 104 PRO A C 1
ATOM 840 O O . PRO A 1 104 ? 11.796 -7.362 10.145 1.00 70.25 104 PRO A O 1
ATOM 843 N N . ASN A 1 105 ? 12.477 -7.306 12.292 1.00 73.44 105 ASN A N 1
ATOM 844 C CA . ASN A 1 105 ? 12.157 -8.702 12.589 1.00 73.44 105 ASN A CA 1
ATOM 845 C C . ASN A 1 105 ? 10.670 -8.916 12.893 1.00 73.44 105 ASN A C 1
ATOM 847 O O . ASN A 1 105 ? 10.174 -10.023 12.715 1.00 73.44 105 ASN A O 1
ATOM 851 N N . GLN A 1 106 ? 9.957 -7.873 13.324 1.00 76.94 106 GLN A N 1
ATOM 852 C CA . GLN A 1 106 ? 8.536 -7.952 13.684 1.00 76.94 106 GLN A CA 1
ATOM 853 C C . GLN A 1 106 ? 7.624 -7.337 12.626 1.00 76.94 106 GLN A C 1
ATOM 855 O O . GLN A 1 106 ? 6.438 -7.656 12.550 1.00 76.94 106 GLN A O 1
ATOM 860 N N . CYS A 1 107 ? 8.164 -6.496 11.747 1.00 78.25 107 CYS A N 1
ATOM 861 C CA . CYS A 1 107 ? 7.333 -5.771 10.804 1.00 78.25 107 CYS A CA 1
ATOM 862 C C . CYS A 1 107 ? 6.727 -6.632 9.681 1.00 78.25 107 CYS A C 1
ATOM 864 O O . CYS A 1 107 ? 5.881 -6.145 8.935 1.00 78.25 107 CYS A O 1
ATOM 866 N N . ARG A 1 108 ? 7.109 -7.908 9.542 1.00 83.62 108 ARG A N 1
ATOM 867 C CA . ARG A 1 108 ? 6.424 -8.833 8.623 1.00 83.62 108 ARG A CA 1
ATOM 868 C C . ARG A 1 108 ? 5.051 -9.256 9.148 1.00 83.62 108 ARG A C 1
ATOM 870 O O . ARG A 1 108 ? 4.155 -9.476 8.338 1.00 83.62 108 ARG A O 1
ATOM 877 N N . ASP A 1 109 ? 4.868 -9.296 10.465 1.00 86.81 109 ASP A N 1
ATOM 878 C CA . ASP A 1 109 ? 3.671 -9.839 11.118 1.00 86.81 109 ASP A CA 1
ATOM 879 C C . ASP A 1 109 ? 2.778 -8.746 11.724 1.00 86.81 109 ASP A C 1
ATOM 881 O O . ASP A 1 109 ? 2.042 -8.985 12.682 1.00 86.81 109 ASP A O 1
ATOM 885 N N . LEU A 1 110 ? 2.809 -7.545 11.133 1.00 91.56 110 LEU A N 1
ATOM 886 C CA . LEU A 1 110 ? 1.932 -6.441 11.520 1.00 91.56 110 LEU A CA 1
ATOM 887 C C . LEU A 1 110 ? 0.464 -6.862 11.482 1.00 91.56 110 LEU A C 1
ATOM 889 O O . LEU A 1 110 ? 0.004 -7.505 10.529 1.00 91.56 110 LEU A O 1
ATOM 893 N N . ARG A 1 111 ? -0.276 -6.436 12.503 1.00 94.75 111 ARG A N 1
ATOM 894 C CA . ARG A 1 111 ? -1.700 -6.711 12.662 1.00 94.75 111 ARG A CA 1
ATOM 895 C C . ARG A 1 111 ? -2.469 -5.412 12.794 1.00 94.75 111 ARG A C 1
ATOM 897 O O . ARG A 1 111 ? -2.097 -4.530 13.553 1.00 94.75 111 ARG A O 1
ATOM 904 N N . ILE A 1 112 ? -3.564 -5.313 12.056 1.00 95.25 112 ILE A N 1
ATOM 905 C CA . ILE A 1 112 ? -4.535 -4.240 12.218 1.00 95.25 112 ILE A CA 1
ATOM 906 C C . ILE A 1 112 ? -5.690 -4.754 13.063 1.00 95.25 112 ILE A C 1
ATOM 908 O O . ILE A 1 112 ? -6.176 -5.867 12.841 1.00 95.25 112 ILE A O 1
ATOM 912 N N . THR A 1 113 ? -6.165 -3.913 13.977 1.00 96.25 113 THR A N 1
ATOM 913 C CA . THR A 1 113 ? -7.453 -4.091 14.645 1.00 96.25 113 THR A CA 1
ATOM 914 C C . THR A 1 113 ? -8.346 -2.875 14.443 1.00 96.25 113 THR A C 1
ATOM 916 O O . THR A 1 113 ? -7.885 -1.751 14.260 1.00 96.25 113 THR A O 1
ATOM 919 N N . SER A 1 114 ? -9.655 -3.105 14.397 1.00 96.31 114 SER A N 1
ATOM 920 C CA . SER A 1 114 ? -10.667 -2.059 14.288 1.00 96.31 114 SER A CA 1
ATOM 921 C C . SER A 1 114 ? -12.011 -2.549 14.833 1.00 96.31 114 SER A C 1
ATOM 923 O O . SER A 1 114 ? -12.168 -3.711 15.219 1.00 96.31 114 SER A O 1
ATOM 925 N N . TYR A 1 115 ? -12.988 -1.651 14.875 1.00 96.38 115 TYR A N 1
ATOM 926 C CA . TYR A 1 115 ? -14.334 -1.900 15.356 1.00 96.38 115 TYR A CA 1
ATOM 927 C C . TYR A 1 115 ? -15.349 -1.137 14.507 1.00 96.38 115 TYR A C 1
ATOM 929 O O . TYR A 1 115 ? -15.195 0.063 14.286 1.00 96.38 115 TYR A O 1
ATOM 937 N N . VAL A 1 116 ? -16.377 -1.820 14.006 1.00 95.06 116 VAL A N 1
ATOM 938 C CA . VAL A 1 116 ? -17.445 -1.190 13.220 1.00 95.06 116 VAL A CA 1
ATOM 939 C C . VAL A 1 116 ? -18.773 -1.868 13.524 1.00 95.06 116 VAL A C 1
ATOM 941 O O . VAL A 1 116 ? -18.934 -3.058 13.262 1.00 95.06 116 VAL A O 1
ATOM 944 N N . ARG A 1 117 ? -19.757 -1.100 14.004 1.00 94.94 117 ARG A N 1
ATOM 945 C CA . ARG A 1 117 ? -21.151 -1.545 14.174 1.00 94.94 117 ARG A CA 1
ATOM 946 C C . ARG A 1 117 ? -21.284 -2.853 14.974 1.00 94.94 117 ARG A C 1
ATOM 948 O O . ARG A 1 117 ? -21.937 -3.793 14.519 1.00 94.94 117 ARG A O 1
ATOM 955 N N . GLY A 1 118 ? -20.643 -2.944 16.135 1.00 94.19 118 GLY A N 1
ATOM 956 C CA . GLY A 1 118 ? -20.674 -4.157 16.958 1.00 94.19 118 GLY A CA 1
ATOM 957 C C . GLY A 1 118 ? -19.630 -5.217 16.596 1.00 94.19 118 GLY A C 1
ATOM 958 O O . GLY A 1 118 ? -19.501 -6.203 17.316 1.00 94.19 118 GLY A O 1
ATOM 959 N N . VAL A 1 119 ? -18.901 -5.058 15.485 1.00 95.88 119 VAL A N 1
ATOM 960 C CA . VAL A 1 119 ? -18.001 -6.088 14.949 1.00 95.88 119 VAL A CA 1
ATOM 961 C C . VAL A 1 119 ? -16.544 -5.695 15.154 1.00 95.88 119 VAL A C 1
ATOM 963 O O . VAL A 1 119 ? -16.090 -4.675 14.635 1.00 95.88 119 VAL A O 1
ATOM 966 N N . HIS A 1 120 ? -15.796 -6.551 15.853 1.00 96.19 120 HIS A N 1
ATOM 967 C CA . HIS A 1 120 ? -14.339 -6.475 15.911 1.00 96.19 120 HIS A CA 1
ATOM 968 C C . HIS A 1 120 ? -13.729 -7.032 14.628 1.00 96.19 120 HIS A C 1
ATOM 970 O O . HIS A 1 120 ? -14.028 -8.152 14.214 1.00 96.19 120 HIS A O 1
ATOM 976 N N . ILE A 1 121 ? -12.848 -6.252 14.015 1.00 96.31 121 ILE A N 1
ATOM 977 C CA . ILE A 1 121 ? -12.107 -6.631 12.815 1.00 96.31 121 ILE A CA 1
ATOM 978 C C . ILE A 1 121 ? -10.644 -6.770 13.222 1.00 96.31 121 ILE A C 1
ATOM 980 O O . ILE A 1 121 ? -10.085 -5.851 13.814 1.00 96.31 121 ILE A O 1
ATOM 984 N N . SER A 1 122 ? -10.022 -7.907 12.916 1.00 96.12 122 SER A N 1
ATOM 985 C CA . SER A 1 122 ? -8.593 -8.128 13.145 1.00 96.12 122 SER A CA 1
ATOM 986 C C . SER A 1 122 ? -8.012 -8.987 12.036 1.00 96.12 122 SER A C 1
ATOM 988 O O . SER A 1 122 ? -8.550 -10.052 11.731 1.00 96.12 122 SER A O 1
ATOM 990 N N . PHE A 1 123 ? -6.911 -8.538 11.444 1.00 96.44 123 PHE A N 1
ATOM 991 C CA . PHE A 1 123 ? -6.167 -9.315 10.458 1.00 96.44 123 PHE A CA 1
ATOM 992 C C . PHE A 1 123 ? -4.690 -8.915 10.457 1.00 96.44 123 PHE A C 1
ATOM 994 O O . PHE A 1 123 ? -4.345 -7.755 10.685 1.00 96.44 123 PHE A O 1
ATOM 1001 N N . ASN A 1 124 ? -3.811 -9.882 10.203 1.00 95.25 124 ASN A N 1
ATOM 1002 C CA . ASN A 1 124 ? -2.395 -9.635 9.934 1.00 95.25 124 ASN A CA 1
ATOM 1003 C C . ASN A 1 124 ? -2.092 -9.687 8.428 1.00 95.25 124 ASN A C 1
ATOM 1005 O O . ASN A 1 124 ? -2.983 -9.908 7.606 1.00 95.25 124 ASN A O 1
ATOM 1009 N N . THR A 1 125 ? -0.825 -9.485 8.066 1.00 94.31 125 THR A N 1
ATOM 1010 C CA . THR A 1 125 ? -0.348 -9.547 6.674 1.00 94.31 125 THR A CA 1
ATOM 1011 C C . THR A 1 125 ? -0.698 -10.864 5.976 1.00 94.31 125 THR A C 1
ATOM 1013 O O . THR A 1 125 ? -1.129 -10.826 4.829 1.00 94.31 125 THR A O 1
ATOM 1016 N N . HIS A 1 126 ? -0.573 -12.013 6.651 1.00 95.06 126 HIS A N 1
ATOM 1017 C CA . HIS A 1 126 ? -0.894 -13.330 6.079 1.00 95.06 126 HIS A CA 1
ATOM 1018 C C . HIS A 1 126 ? -2.391 -13.484 5.807 1.00 95.06 126 HIS A C 1
ATOM 1020 O O . HIS A 1 126 ? -2.781 -13.802 4.691 1.00 95.06 126 HIS A O 1
ATOM 1026 N N . GLN A 1 127 ? -3.233 -13.156 6.790 1.00 96.50 127 GLN A N 1
ATOM 1027 C CA . GLN A 1 127 ? -4.691 -13.203 6.645 1.00 96.50 127 GLN A CA 1
ATOM 1028 C C . GLN A 1 127 ? -5.177 -12.263 5.532 1.00 96.50 127 GLN A C 1
ATOM 1030 O O . GLN A 1 127 ? -6.098 -12.600 4.791 1.00 96.50 127 GLN A O 1
ATOM 1035 N N . LEU A 1 128 ? -4.551 -11.089 5.395 1.00 95.44 128 LEU A N 1
ATOM 1036 C CA . LEU A 1 128 ? -4.841 -10.160 4.306 1.00 95.44 128 LEU A CA 1
ATOM 1037 C C . LEU A 1 128 ? -4.383 -10.706 2.946 1.00 95.44 128 LEU A C 1
ATOM 1039 O O . LEU A 1 128 ? -5.085 -10.524 1.956 1.00 95.44 128 LEU A O 1
ATOM 1043 N N . ALA A 1 129 ? -3.227 -11.369 2.889 1.00 95.69 129 ALA A N 1
ATOM 1044 C CA . ALA A 1 129 ? -2.724 -11.999 1.672 1.00 95.69 129 ALA A CA 1
ATOM 1045 C C . ALA A 1 129 ? -3.686 -13.073 1.157 1.00 95.69 129 ALA A C 1
ATOM 1047 O O . ALA A 1 129 ? -4.061 -13.046 -0.015 1.00 95.69 129 ALA A O 1
ATOM 1048 N N . ASP A 1 130 ? -4.139 -13.946 2.059 1.00 96.12 130 ASP A N 1
ATOM 1049 C CA . ASP A 1 130 ? -5.104 -15.004 1.766 1.00 96.12 130 ASP A CA 1
ATOM 1050 C C . ASP A 1 130 ? -6.439 -14.418 1.294 1.00 96.12 130 ASP A C 1
ATOM 1052 O O . ASP A 1 130 ? -6.991 -14.861 0.287 1.00 96.12 130 ASP A O 1
ATOM 1056 N N . LEU A 1 131 ? -6.931 -13.374 1.975 1.00 94.19 131 LEU A N 1
ATOM 1057 C CA . LEU A 1 131 ? -8.168 -12.681 1.610 1.00 94.19 131 LEU A CA 1
ATOM 1058 C C . LEU A 1 131 ? -8.102 -12.073 0.201 1.00 94.19 131 LEU A C 1
ATOM 1060 O O . LEU A 1 131 ? -9.077 -12.134 -0.544 1.00 94.19 131 LEU A O 1
ATOM 1064 N N . LEU A 1 132 ? -6.967 -11.469 -0.155 1.00 92.50 132 LEU A N 1
ATOM 1065 C CA . LEU A 1 132 ? -6.770 -10.813 -1.450 1.00 92.50 132 LEU A CA 1
ATOM 1066 C C . LEU A 1 132 ? -6.319 -11.781 -2.555 1.00 92.50 132 LEU A C 1
ATOM 1068 O O . LEU A 1 132 ? -6.306 -11.396 -3.723 1.00 92.50 132 LEU A O 1
ATOM 1072 N N . GLY A 1 133 ? -5.930 -13.011 -2.208 1.00 94.88 133 GLY A N 1
ATOM 1073 C CA . GLY A 1 133 ? -5.363 -13.980 -3.144 1.00 94.88 133 GLY A CA 1
ATOM 1074 C C . GLY A 1 133 ? -4.017 -13.540 -3.727 1.00 94.88 133 GLY A C 1
ATOM 1075 O O . GLY A 1 133 ? -3.767 -13.759 -4.912 1.00 94.88 133 GLY A O 1
ATOM 1076 N N . VAL A 1 134 ? -3.166 -12.887 -2.926 1.00 95.62 134 VAL A N 1
ATOM 1077 C CA . VAL A 1 134 ? -1.862 -12.351 -3.365 1.00 95.62 134 VAL A CA 1
ATOM 1078 C C . VAL A 1 134 ? -0.693 -12.963 -2.587 1.00 95.62 134 VAL A C 1
ATOM 1080 O O . VAL A 1 134 ? -0.873 -13.393 -1.449 1.00 95.62 134 VAL A O 1
ATOM 1083 N N . PRO A 1 135 ? 0.531 -12.974 -3.146 1.00 95.25 135 PRO A N 1
ATOM 1084 C CA . PRO A 1 135 ? 1.716 -13.404 -2.408 1.00 95.25 135 PRO A CA 1
ATOM 1085 C C . PRO A 1 135 ? 2.012 -12.514 -1.189 1.00 95.25 135 PRO A C 1
ATOM 1087 O O . PRO A 1 135 ? 1.882 -11.289 -1.251 1.00 95.25 135 PRO A O 1
ATOM 1090 N N . ASN A 1 136 ? 2.490 -13.125 -0.099 1.00 92.69 136 ASN A N 1
ATOM 1091 C CA . ASN A 1 136 ? 3.029 -12.426 1.077 1.00 92.69 136 ASN A CA 1
ATOM 1092 C C . ASN A 1 136 ? 4.569 -12.508 1.150 1.00 92.69 136 ASN A C 1
ATOM 1094 O O . ASN A 1 136 ? 5.156 -12.732 2.212 1.00 92.69 136 ASN A O 1
ATOM 1098 N N . ASP A 1 137 ? 5.246 -12.380 0.012 1.00 90.25 137 ASP A N 1
ATOM 1099 C CA . ASP A 1 137 ? 6.704 -12.444 -0.104 1.00 90.25 137 ASP A CA 1
ATOM 1100 C C . ASP A 1 137 ? 7.303 -11.105 -0.569 1.00 90.25 137 ASP A C 1
ATOM 1102 O O . ASP A 1 137 ? 6.609 -10.097 -0.674 1.00 90.25 137 ASP A O 1
ATOM 1106 N N . GLY A 1 138 ? 8.620 -11.073 -0.771 1.00 89.62 138 GLY A N 1
ATOM 1107 C CA . GLY A 1 138 ? 9.322 -9.877 -1.229 1.00 89.62 138 GLY A CA 1
ATOM 1108 C C . GLY A 1 138 ? 9.677 -8.877 -0.128 1.00 89.62 138 GLY A C 1
ATOM 1109 O O . GLY A 1 138 ? 9.544 -9.146 1.075 1.00 89.62 138 GLY A O 1
ATOM 1110 N N . ASP A 1 139 ? 10.170 -7.726 -0.581 1.00 87.19 139 ASP A N 1
ATOM 1111 C CA . ASP A 1 139 ? 10.726 -6.672 0.257 1.00 87.19 139 ASP A CA 1
ATOM 1112 C C . ASP A 1 139 ? 9.638 -5.931 1.047 1.00 87.19 139 ASP A C 1
ATOM 1114 O O . ASP A 1 139 ? 8.530 -5.662 0.571 1.00 87.19 139 ASP A O 1
ATOM 1118 N N . LEU A 1 140 ? 9.983 -5.565 2.283 1.00 87.00 140 LEU A N 1
ATOM 1119 C CA . LEU A 1 140 ? 9.137 -4.783 3.180 1.00 87.00 140 LEU A CA 1
ATOM 1120 C C . LEU A 1 140 ? 9.522 -3.306 3.055 1.00 87.00 140 LEU A C 1
ATOM 1122 O O . LEU A 1 140 ? 10.464 -2.854 3.700 1.00 87.00 140 LEU A O 1
ATOM 1126 N N . VAL A 1 141 ? 8.796 -2.545 2.234 1.00 78.25 141 VAL A N 1
ATOM 1127 C CA . VAL A 1 141 ? 9.144 -1.175 1.787 1.00 78.25 141 VAL A CA 1
ATOM 1128 C C . VAL A 1 141 ? 9.441 -0.156 2.906 1.00 78.25 141 VAL A C 1
ATOM 1130 O O . VAL A 1 141 ? 10.023 0.881 2.637 1.00 78.25 141 VAL A O 1
ATOM 1133 N N . TYR A 1 142 ? 9.092 -0.389 4.170 1.00 73.62 142 TYR A N 1
ATOM 1134 C CA . TYR A 1 142 ? 9.483 0.527 5.257 1.00 73.62 142 TYR A CA 1
ATOM 1135 C C . TYR A 1 142 ? 10.488 -0.066 6.245 1.00 73.62 142 TYR A C 1
ATOM 1137 O O . TYR A 1 142 ? 10.984 0.653 7.105 1.00 73.62 142 TYR A O 1
ATOM 1145 N N . CYS A 1 143 ? 10.811 -1.352 6.122 1.00 70.31 143 CYS A N 1
ATOM 1146 C CA . CYS A 1 143 ? 11.799 -2.022 6.967 1.00 70.31 143 CYS A CA 1
ATOM 1147 C C . CYS A 1 143 ? 13.079 -2.365 6.218 1.00 70.31 143 CYS A C 1
ATOM 1149 O O . CYS A 1 143 ? 14.142 -2.449 6.830 1.00 70.31 143 CYS A O 1
ATOM 1151 N N . ALA A 1 144 ? 12.980 -2.574 4.906 1.00 61.50 144 ALA A N 1
ATOM 1152 C CA . ALA A 1 144 ? 14.115 -2.893 4.071 1.00 61.50 144 ALA A CA 1
ATOM 1153 C C . ALA A 1 144 ? 15.107 -1.717 4.090 1.00 61.50 144 ALA A C 1
ATOM 1155 O O . ALA A 1 144 ? 14.688 -0.568 3.922 1.00 61.50 144 ALA A O 1
ATOM 1156 N N . PRO A 1 145 ? 16.421 -1.970 4.223 1.00 55.22 145 PRO A N 1
ATOM 1157 C CA . PRO A 1 145 ? 17.447 -0.926 4.173 1.00 55.22 145 PRO A CA 1
ATOM 1158 C C . PRO A 1 145 ? 17.354 -0.043 2.921 1.00 55.22 145 PRO A C 1
ATOM 1160 O O . PRO A 1 145 ? 17.612 1.152 2.992 1.00 55.22 145 PRO A O 1
ATOM 1163 N N . LYS A 1 146 ? 16.914 -0.618 1.791 1.00 52.56 146 LYS A N 1
ATOM 1164 C CA . LYS A 1 146 ? 16.691 0.093 0.521 1.00 52.56 146 LYS A CA 1
ATOM 1165 C C . LYS A 1 146 ? 15.574 1.141 0.585 1.00 52.56 146 LYS A C 1
ATOM 1167 O O . LYS A 1 146 ? 15.546 2.049 -0.239 1.00 52.56 146 LYS A O 1
ATOM 1172 N N . ALA A 1 147 ? 14.645 1.001 1.527 1.00 49.06 147 ALA A N 1
ATOM 1173 C CA . ALA A 1 147 ? 13.391 1.740 1.537 1.00 49.06 147 ALA A CA 1
ATOM 1174 C C . ALA A 1 147 ? 13.099 2.457 2.880 1.00 49.06 147 ALA A C 1
ATOM 1176 O O . ALA A 1 147 ? 12.274 3.374 2.920 1.00 49.06 147 ALA A O 1
ATOM 1177 N N . LYS A 1 148 ? 13.881 2.176 3.943 1.00 51.78 148 LYS A N 1
ATOM 1178 C CA . LYS A 1 148 ? 14.063 3.053 5.117 1.00 51.78 148 LYS A CA 1
ATOM 1179 C C . LYS A 1 148 ? 14.733 4.362 4.692 1.00 51.78 148 LYS A C 1
ATOM 1181 O O . LYS A 1 148 ? 15.931 4.547 4.848 1.00 51.78 148 LYS A O 1
ATOM 1186 N N . GLY A 1 149 ? 13.957 5.276 4.122 1.00 49.34 149 GLY A N 1
ATOM 1187 C CA . GLY A 1 149 ? 14.221 6.715 4.097 1.00 49.34 149 GLY A CA 1
ATOM 1188 C C . GLY A 1 149 ? 15.436 7.261 3.351 1.00 49.34 149 GLY A C 1
ATOM 1189 O O . GLY A 1 149 ? 15.550 8.474 3.163 1.00 49.34 149 GLY A O 1
ATOM 1190 N N . TYR A 1 150 ? 16.286 6.383 2.850 1.00 51.75 150 TYR A N 1
ATOM 1191 C CA . TYR A 1 150 ? 17.422 6.708 2.023 1.00 51.75 150 TYR A CA 1
ATOM 1192 C C . TYR A 1 150 ? 17.358 5.753 0.843 1.00 51.75 150 TYR A C 1
ATOM 1194 O O . TYR A 1 150 ? 18.099 4.777 0.783 1.00 51.75 150 TYR A O 1
ATOM 1202 N N . LEU A 1 151 ? 16.472 6.045 -0.121 1.00 64.25 151 LEU A N 1
ATOM 1203 C CA . LEU A 1 151 ? 16.811 5.671 -1.490 1.00 64.25 151 LEU A CA 1
ATOM 1204 C C . LEU A 1 151 ? 18.218 6.238 -1.677 1.00 64.25 151 LEU A C 1
ATOM 1206 O O . LEU A 1 151 ? 18.391 7.459 -1.620 1.00 64.25 151 LEU A O 1
ATOM 1210 N N . THR A 1 152 ? 19.228 5.375 -1.731 1.00 74.88 152 THR A N 1
ATOM 1211 C CA . THR A 1 152 ? 20.604 5.816 -1.950 1.00 74.88 152 THR A CA 1
ATOM 1212 C C . THR A 1 152 ? 20.603 6.661 -3.218 1.00 74.88 152 THR A C 1
ATOM 1214 O O . THR A 1 152 ? 19.745 6.478 -4.085 1.00 74.88 152 THR A O 1
ATOM 1217 N N . GLU A 1 153 ? 21.522 7.614 -3.358 1.00 80.38 153 GLU A N 1
ATOM 1218 C CA . GLU A 1 153 ? 21.561 8.401 -4.599 1.00 80.38 153 GLU A CA 1
ATOM 1219 C C . GLU A 1 153 ? 21.719 7.492 -5.831 1.00 80.38 153 GLU A C 1
ATOM 1221 O O . GLU A 1 153 ? 21.162 7.781 -6.887 1.00 80.38 153 GLU A O 1
ATOM 1226 N N . ASP A 1 154 ? 22.365 6.335 -5.665 1.00 83.44 154 ASP A N 1
ATOM 1227 C CA . ASP A 1 154 ? 22.389 5.253 -6.651 1.00 83.44 154 ASP A CA 1
ATOM 1228 C C . ASP A 1 154 ? 20.995 4.713 -6.980 1.00 83.44 154 ASP A C 1
ATOM 1230 O O . ASP A 1 154 ? 20.604 4.727 -8.145 1.00 83.44 154 ASP A O 1
ATOM 1234 N N . LEU A 1 155 ? 20.212 4.314 -5.974 1.00 83.06 155 LEU A N 1
ATOM 1235 C CA . LEU A 1 155 ? 18.858 3.802 -6.183 1.00 83.06 155 LEU A CA 1
ATOM 1236 C C . LEU A 1 155 ? 17.924 4.883 -6.745 1.00 83.06 155 LEU A C 1
ATOM 1238 O O . LEU A 1 155 ? 17.093 4.598 -7.601 1.00 83.06 155 LEU A O 1
ATOM 1242 N N . ARG A 1 156 ? 18.070 6.150 -6.334 1.00 84.12 156 ARG A N 1
ATOM 1243 C CA . ARG A 1 156 ? 17.318 7.269 -6.930 1.00 84.12 156 ARG A CA 1
ATOM 1244 C C . ARG A 1 156 ? 17.642 7.439 -8.408 1.00 84.12 156 ARG A C 1
ATOM 1246 O O . ARG A 1 156 ? 16.723 7.624 -9.207 1.00 84.12 156 ARG A O 1
ATOM 1253 N N . ARG A 1 157 ? 18.925 7.373 -8.777 1.00 87.31 157 ARG A N 1
ATOM 1254 C CA . ARG A 1 157 ? 19.351 7.407 -10.180 1.00 87.31 157 ARG A CA 1
ATOM 1255 C C . ARG A 1 157 ? 18.801 6.217 -10.947 1.00 87.31 157 ARG A C 1
ATOM 1257 O O . ARG A 1 157 ? 18.268 6.413 -12.031 1.00 87.31 157 ARG A O 1
ATOM 1264 N N . GLU A 1 158 ? 18.876 5.016 -10.391 1.00 89.38 158 GLU A N 1
ATOM 1265 C CA . GLU A 1 158 ? 18.348 3.804 -11.013 1.00 89.38 158 GLU A CA 1
ATOM 1266 C C . GLU A 1 158 ? 16.837 3.900 -11.260 1.00 89.38 158 GLU A C 1
ATOM 1268 O O . GLU A 1 158 ? 16.385 3.709 -12.390 1.00 89.38 158 GLU A O 1
ATOM 1273 N N . ILE A 1 159 ? 16.065 4.317 -10.252 1.00 90.44 159 ILE A N 1
ATOM 1274 C CA . ILE A 1 159 ? 14.630 4.589 -10.388 1.00 90.44 159 ILE A CA 1
ATOM 1275 C C . ILE A 1 159 ? 14.393 5.604 -11.507 1.00 90.44 159 ILE A C 1
ATOM 1277 O O . ILE A 1 159 ? 13.601 5.342 -12.411 1.00 90.44 159 ILE A O 1
ATOM 1281 N N . ALA A 1 160 ? 15.095 6.741 -11.487 1.00 90.44 160 ALA A N 1
ATOM 1282 C CA . ALA A 1 160 ? 14.970 7.774 -12.511 1.00 90.44 160 ALA A CA 1
ATOM 1283 C C . ALA A 1 160 ? 15.276 7.227 -13.914 1.00 90.44 160 ALA A C 1
ATOM 1285 O O . ALA A 1 160 ? 14.479 7.429 -14.831 1.00 90.44 160 ALA A O 1
ATOM 1286 N N . HIS A 1 161 ? 16.365 6.473 -14.075 1.00 91.75 161 HIS A N 1
ATOM 1287 C CA . HIS A 1 161 ? 16.720 5.819 -15.331 1.00 91.75 161 HIS A CA 1
ATOM 1288 C C . HIS A 1 161 ? 15.631 4.849 -15.797 1.00 91.75 161 HIS A C 1
ATOM 1290 O O . HIS A 1 161 ? 15.330 4.814 -16.990 1.00 91.75 161 HIS A O 1
ATOM 1296 N N . GLN A 1 162 ? 14.993 4.110 -14.886 1.00 93.19 162 GLN A N 1
ATOM 1297 C CA . GLN A 1 162 ? 13.966 3.124 -15.226 1.00 93.19 162 GLN A CA 1
ATOM 1298 C C . GLN A 1 162 ? 12.570 3.698 -15.487 1.00 93.19 162 GLN A C 1
ATOM 1300 O O . GLN A 1 162 ? 11.807 3.097 -16.244 1.00 93.19 162 GLN A O 1
ATOM 1305 N N . ILE A 1 163 ? 12.208 4.848 -14.915 1.00 93.44 163 ILE A N 1
ATOM 1306 C CA . ILE A 1 163 ? 10.833 5.366 -15.041 1.00 93.44 163 ILE A CA 1
ATOM 1307 C C . ILE A 1 163 ? 10.719 6.646 -15.876 1.00 93.44 163 ILE A C 1
ATOM 1309 O O . ILE A 1 163 ? 9.648 6.915 -16.429 1.00 93.44 163 ILE A O 1
ATOM 1313 N N . LEU A 1 164 ? 11.798 7.420 -16.020 1.00 92.81 164 LEU A N 1
ATOM 1314 C CA . LEU A 1 164 ? 11.814 8.694 -16.746 1.00 92.81 164 LEU A CA 1
ATOM 1315 C C . LEU A 1 164 ? 12.439 8.563 -18.136 1.00 92.81 164 LEU A C 1
ATOM 1317 O O . LEU A 1 164 ? 13.089 7.572 -18.474 1.00 92.81 164 LEU A O 1
ATOM 1321 N N . ASN A 1 165 ? 12.231 9.601 -18.944 1.00 86.88 165 ASN A N 1
ATOM 1322 C CA . ASN A 1 165 ? 13.093 9.877 -20.089 1.00 86.88 165 ASN A CA 1
ATOM 1323 C C . ASN A 1 165 ? 14.430 10.476 -19.604 1.00 86.88 165 ASN A C 1
ATOM 1325 O O . ASN A 1 165 ? 14.436 11.183 -18.590 1.00 86.88 165 ASN A O 1
ATOM 1329 N N . PRO A 1 166 ? 15.549 10.251 -20.318 1.00 84.69 166 PRO A N 1
ATOM 1330 C CA . PRO A 1 166 ? 16.844 10.823 -19.952 1.00 84.69 166 PRO A CA 1
ATOM 1331 C C . PRO A 1 166 ? 16.777 12.344 -19.746 1.00 84.69 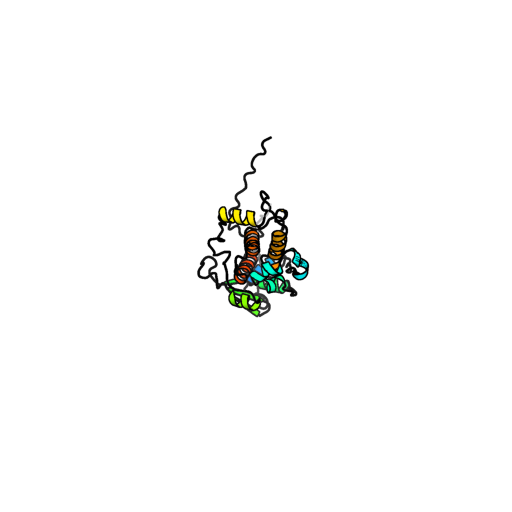166 PRO A C 1
ATOM 1333 O O . PRO A 1 166 ? 16.248 13.065 -20.588 1.00 84.69 166 PRO A O 1
ATOM 1336 N N . GLY A 1 167 ? 17.298 12.826 -18.612 1.00 83.06 167 GLY A N 1
ATOM 1337 C CA . GLY A 1 167 ? 17.347 14.255 -18.270 1.00 83.06 167 GLY A CA 1
ATOM 1338 C C . GLY A 1 167 ? 16.018 14.886 -17.831 1.00 83.06 167 GLY A C 1
ATOM 1339 O O . GLY A 1 167 ? 15.988 16.078 -17.531 1.00 83.06 167 GLY A O 1
ATOM 1340 N N . ALA A 1 168 ? 14.921 14.127 -17.773 1.00 87.44 168 ALA A N 1
ATOM 1341 C CA . ALA A 1 168 ? 13.628 14.662 -17.360 1.00 87.44 168 ALA A CA 1
ATOM 1342 C C . ALA A 1 168 ? 13.525 14.811 -15.825 1.00 87.44 168 ALA A C 1
ATOM 1344 O O . ALA A 1 168 ? 14.093 14.007 -15.084 1.00 87.44 168 ALA A O 1
ATOM 1345 N N . PRO A 1 169 ? 12.770 15.803 -15.315 1.00 86.25 169 PRO A N 1
ATOM 1346 C CA . PRO A 1 169 ? 12.547 15.947 -13.879 1.00 86.25 169 PRO A CA 1
ATOM 1347 C C . PRO A 1 169 ? 11.599 14.858 -13.362 1.00 86.25 169 PRO A C 1
ATOM 1349 O O . PRO A 1 169 ? 10.706 14.420 -14.089 1.00 86.25 169 PRO A O 1
ATOM 1352 N N . MET A 1 170 ? 11.723 14.485 -12.085 1.00 84.56 170 MET A N 1
ATOM 1353 C CA . MET A 1 170 ? 10.849 13.510 -11.420 1.00 84.56 170 MET A CA 1
ATOM 1354 C C . MET A 1 170 ? 9.434 14.073 -11.199 1.00 84.56 170 MET A C 1
ATOM 1356 O O . MET A 1 170 ? 9.090 14.558 -10.125 1.00 84.56 170 MET A O 1
ATOM 1360 N N . LYS A 1 171 ? 8.612 14.041 -12.249 1.00 84.75 171 LYS A N 1
ATOM 1361 C CA . LYS A 1 171 ? 7.207 14.474 -12.256 1.00 84.75 171 LYS A CA 1
ATOM 1362 C C . LYS A 1 171 ? 6.355 13.433 -12.968 1.00 84.75 171 LYS A C 1
ATOM 1364 O O . LYS A 1 171 ? 6.827 12.786 -13.901 1.00 84.75 171 LYS A O 1
ATOM 1369 N N . ALA A 1 172 ? 5.079 13.322 -12.603 1.00 82.88 172 ALA A N 1
ATOM 1370 C CA . ALA A 1 172 ? 4.173 12.345 -13.216 1.00 82.88 172 ALA A CA 1
ATOM 1371 C C . ALA A 1 172 ? 4.050 12.518 -14.745 1.00 82.88 172 ALA A C 1
ATOM 1373 O O . ALA A 1 172 ? 3.918 11.542 -15.484 1.00 82.88 172 ALA A O 1
ATOM 1374 N N . ALA A 1 173 ? 4.138 13.759 -15.236 1.00 85.38 173 ALA A N 1
ATOM 1375 C CA . ALA A 1 173 ? 4.117 14.073 -16.666 1.00 85.38 173 ALA A CA 1
ATOM 1376 C C . ALA A 1 173 ?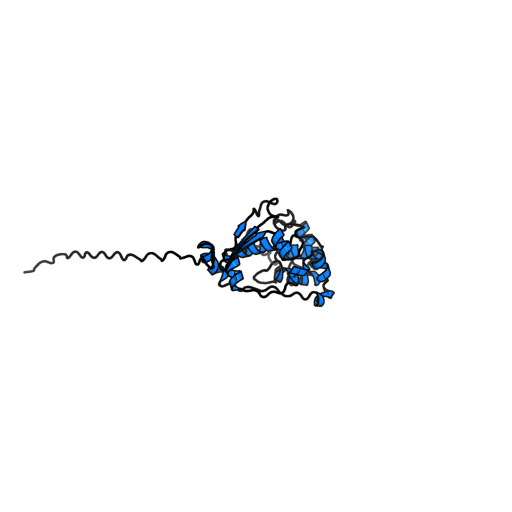 5.393 13.642 -17.416 1.00 85.38 173 ALA A C 1
ATOM 1378 O O . ALA A 1 173 ? 5.329 13.403 -18.619 1.00 85.38 173 ALA A O 1
ATOM 1379 N N . SER A 1 174 ? 6.519 13.522 -16.710 1.00 89.25 174 SER A N 1
ATOM 1380 C CA . SER A 1 174 ? 7.832 13.169 -17.264 1.00 89.25 174 SER A CA 1
ATOM 1381 C C . SER A 1 174 ? 8.073 11.662 -17.367 1.00 89.25 174 SER A C 1
ATOM 1383 O O . SER A 1 174 ? 9.074 11.238 -17.949 1.00 89.25 174 SER A O 1
ATOM 1385 N N . LEU A 1 175 ? 7.193 10.851 -16.772 1.00 91.81 175 LEU A N 1
ATOM 1386 C CA . LEU A 1 175 ? 7.283 9.397 -16.823 1.00 91.81 175 LEU A CA 1
ATOM 1387 C C . LEU A 1 175 ? 7.151 8.882 -18.257 1.00 91.81 175 LEU A C 1
ATOM 1389 O O . LEU A 1 175 ? 6.319 9.360 -19.036 1.00 91.81 175 LEU A O 1
ATOM 1393 N N . ARG A 1 176 ? 7.912 7.829 -18.573 1.00 94.06 176 ARG A N 1
ATOM 1394 C CA . ARG A 1 176 ? 7.719 7.059 -19.806 1.00 94.06 176 ARG A CA 1
ATOM 1395 C C . ARG A 1 176 ? 6.287 6.502 -19.868 1.00 94.06 176 ARG A C 1
ATOM 1397 O O . ARG A 1 176 ? 5.674 6.276 -18.821 1.00 94.06 176 ARG A O 1
ATOM 1404 N N . PRO A 1 177 ? 5.735 6.246 -21.072 1.00 93.81 177 PRO A N 1
ATOM 1405 C CA . PRO A 1 177 ? 4.326 5.877 -21.226 1.00 93.81 177 PRO A CA 1
ATOM 1406 C C . PRO A 1 177 ? 3.867 4.710 -20.339 1.00 93.81 177 PRO A C 1
ATOM 1408 O O . PRO A 1 177 ? 2.822 4.821 -19.704 1.00 93.81 177 PRO A O 1
ATOM 1411 N N . ILE A 1 178 ? 4.663 3.638 -20.250 1.00 95.00 178 ILE A N 1
ATOM 1412 C CA . ILE A 1 178 ? 4.356 2.449 -19.438 1.00 95.00 178 ILE A CA 1
ATOM 1413 C C . ILE A 1 178 ? 4.413 2.759 -17.923 1.00 95.00 178 ILE A C 1
ATOM 1415 O O . ILE A 1 178 ? 3.372 2.640 -17.273 1.00 95.00 178 ILE A O 1
ATOM 1419 N N . PRO A 1 179 ? 5.531 3.265 -17.351 1.00 94.88 179 PRO A N 1
ATOM 1420 C CA . PRO A 1 179 ? 5.581 3.682 -15.942 1.00 94.88 179 PRO A CA 1
ATOM 1421 C C . PRO A 1 179 ? 4.493 4.690 -15.546 1.00 94.88 179 PRO A C 1
ATOM 1423 O O . PRO A 1 179 ? 4.022 4.702 -14.408 1.00 94.88 179 PRO A O 1
ATOM 1426 N N . ARG A 1 180 ? 4.042 5.537 -16.480 1.00 93.00 180 ARG A N 1
ATOM 1427 C CA . ARG A 1 180 ? 2.943 6.480 -16.235 1.00 93.00 180 ARG A CA 1
ATOM 1428 C C . ARG A 1 180 ? 1.592 5.788 -16.049 1.00 93.00 180 ARG A C 1
ATOM 1430 O O . ARG A 1 180 ? 0.771 6.270 -15.275 1.00 93.00 180 ARG A O 1
ATOM 1437 N N . VAL A 1 181 ? 1.337 4.688 -16.756 1.00 93.25 181 VAL A N 1
ATOM 1438 C CA . VAL A 1 181 ? 0.129 3.874 -16.546 1.00 93.25 181 VAL A CA 1
ATOM 1439 C C . VAL A 1 181 ? 0.232 3.130 -15.218 1.00 93.25 181 VAL A C 1
ATOM 1441 O O . VAL A 1 181 ? -0.702 3.192 -14.423 1.00 93.25 181 VAL A O 1
ATOM 1444 N N . TYR A 1 182 ? 1.381 2.514 -14.937 1.00 94.75 182 TYR A N 1
ATOM 1445 C CA . TYR A 1 182 ? 1.594 1.760 -13.698 1.00 94.75 182 TYR A CA 1
ATOM 1446 C C . TYR A 1 182 ? 1.470 2.645 -12.459 1.00 94.75 182 TYR A C 1
ATOM 1448 O O . TYR A 1 182 ? 0.726 2.313 -11.542 1.00 94.75 182 TYR A O 1
ATOM 1456 N N . SER A 1 183 ? 2.124 3.810 -12.453 1.00 91.88 183 SER A N 1
ATOM 1457 C CA . SER A 1 183 ? 2.056 4.747 -11.325 1.00 91.88 183 SER A CA 1
ATOM 1458 C C . SER A 1 183 ? 0.635 5.237 -11.049 1.00 91.88 183 SER A C 1
ATOM 1460 O O . SER A 1 183 ? 0.279 5.407 -9.888 1.00 9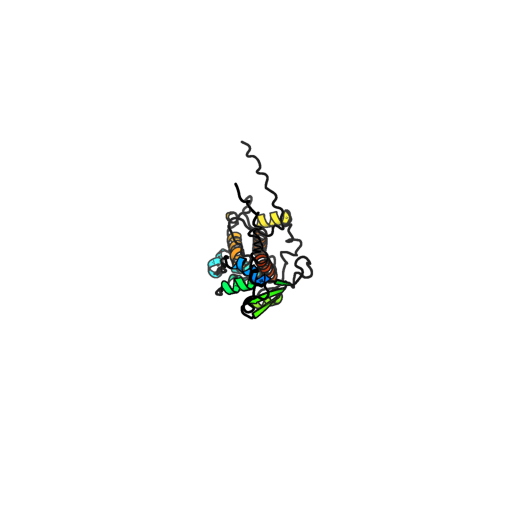1.88 183 SER A O 1
ATOM 1462 N N . ARG A 1 184 ? -0.207 5.401 -12.079 1.00 90.12 184 ARG A N 1
ATOM 1463 C CA . ARG A 1 184 ? -1.627 5.748 -11.899 1.00 90.12 184 ARG A CA 1
ATOM 1464 C C . ARG A 1 184 ? -2.417 4.623 -11.243 1.00 90.12 184 ARG A C 1
ATOM 1466 O O . ARG A 1 184 ? -3.184 4.910 -10.335 1.00 90.12 184 ARG A O 1
ATOM 1473 N N . ILE A 1 185 ? -2.221 3.375 -11.671 1.00 91.25 185 ILE A N 1
ATOM 1474 C CA . ILE A 1 185 ? -2.837 2.208 -11.016 1.00 91.25 185 ILE A CA 1
ATOM 1475 C C . ILE A 1 185 ? -2.411 2.171 -9.543 1.00 91.25 185 ILE A C 1
ATOM 1477 O O . ILE A 1 185 ? -3.244 2.156 -8.643 1.00 91.25 185 ILE A O 1
ATOM 1481 N N . ILE A 1 186 ? -1.107 2.294 -9.281 1.00 91.31 186 ILE A N 1
ATOM 1482 C CA . ILE A 1 186 ? -0.557 2.304 -7.920 1.00 91.31 186 ILE A CA 1
ATOM 1483 C C . ILE A 1 186 ? -1.180 3.421 -7.070 1.00 91.31 186 ILE A C 1
ATOM 1485 O O . ILE A 1 186 ? -1.591 3.165 -5.945 1.00 91.31 186 ILE A O 1
ATOM 1489 N N . GLN A 1 187 ? -1.274 4.648 -7.585 1.00 87.25 187 GLN A N 1
ATOM 1490 C CA . GLN A 1 187 ? -1.812 5.804 -6.855 1.00 87.25 187 GLN A CA 1
ATOM 1491 C C . GLN A 1 187 ? -3.313 5.743 -6.571 1.00 87.25 187 GLN A C 1
ATOM 1493 O O . GLN A 1 187 ? -3.789 6.506 -5.731 1.00 87.25 187 GLN A O 1
ATOM 1498 N N . HIS A 1 188 ? -4.065 4.915 -7.292 1.00 83.44 188 HIS A N 1
ATOM 1499 C CA . HIS A 1 188 ? -5.504 4.783 -7.088 1.00 83.44 188 HIS A CA 1
ATOM 1500 C C . HIS A 1 188 ? -5.870 3.544 -6.276 1.00 83.44 188 HIS A C 1
ATOM 1502 O O . HIS A 1 188 ? -6.787 3.632 -5.463 1.00 83.44 188 HIS A O 1
ATOM 1508 N N . ASP A 1 189 ? -5.130 2.447 -6.443 1.00 84.69 189 ASP A N 1
ATOM 1509 C CA . ASP A 1 189 ? -5.573 1.136 -5.959 1.00 84.69 189 ASP A CA 1
ATOM 1510 C C . ASP A 1 189 ? -4.658 0.537 -4.883 1.00 84.69 189 ASP A C 1
ATOM 1512 O O . ASP A 1 189 ? -5.106 -0.289 -4.095 1.00 84.69 189 ASP A O 1
ATOM 1516 N N . ILE A 1 190 ? -3.388 0.957 -4.810 1.00 87.06 190 ILE A N 1
ATOM 1517 C CA . ILE A 1 190 ? -2.388 0.338 -3.919 1.00 87.06 190 ILE A CA 1
ATOM 1518 C C . ILE A 1 190 ? -1.918 1.305 -2.831 1.00 87.06 190 ILE A C 1
ATOM 1520 O O . ILE A 1 190 ? -1.928 0.983 -1.646 1.00 87.06 190 ILE A O 1
ATOM 1524 N N . VAL A 1 191 ? -1.520 2.512 -3.233 1.00 84.19 191 VAL A N 1
ATOM 1525 C CA . VAL A 1 191 ? -1.043 3.581 -2.351 1.00 84.19 191 VAL A CA 1
ATOM 1526 C C . VAL A 1 191 ? -1.847 4.854 -2.635 1.00 84.19 191 VAL A C 1
ATOM 1528 O O . VAL A 1 191 ? -1.317 5.785 -3.259 1.00 84.19 191 VAL A O 1
ATOM 1531 N N . PRO A 1 192 ? -3.127 4.911 -2.215 1.00 76.62 192 PRO A N 1
ATOM 1532 C CA . PRO A 1 192 ? -3.965 6.080 -2.428 1.00 76.62 192 PRO A CA 1
ATOM 1533 C C . PRO A 1 192 ? -3.328 7.337 -1.838 1.00 76.62 192 PRO A C 1
ATOM 1535 O O . PRO A 1 192 ? -2.900 7.354 -0.685 1.00 76.62 192 PRO A O 1
ATOM 1538 N N . GLN A 1 193 ? -3.266 8.401 -2.635 1.00 69.75 193 GLN A N 1
ATOM 1539 C CA . GLN A 1 193 ? -2.793 9.717 -2.202 1.00 69.75 193 GLN A CA 1
ATOM 1540 C C . GLN A 1 193 ? -3.901 10.751 -2.359 1.00 69.75 193 GLN A C 1
ATOM 1542 O O . GLN A 1 193 ? -4.572 10.806 -3.391 1.00 69.75 193 GLN A O 1
ATOM 1547 N N . SER A 1 194 ? -4.067 11.590 -1.337 1.00 61.25 194 SER A N 1
ATOM 1548 C CA . SER A 1 194 ? -4.870 12.808 -1.416 1.00 61.25 194 SER A CA 1
ATOM 1549 C C . SER A 1 194 ? -4.033 13.952 -1.991 1.00 61.25 194 SER A C 1
ATOM 1551 O O . SER A 1 194 ? -2.915 14.177 -1.529 1.00 61.25 194 SER A O 1
ATOM 1553 N N . GLY A 1 195 ? -4.577 14.714 -2.942 1.00 61.34 195 GLY A N 1
ATOM 1554 C CA . GLY A 1 195 ? -3.940 15.924 -3.476 1.00 61.34 195 GLY A CA 1
ATOM 1555 C C . GLY A 1 195 ? -3.556 15.833 -4.955 1.00 61.34 195 GLY A C 1
ATOM 1556 O O . GLY A 1 195 ? -4.129 15.063 -5.722 1.00 61.34 195 GLY A O 1
ATOM 1557 N N . HIS A 1 196 ? -2.617 16.682 -5.378 1.00 62.16 196 HIS A N 1
ATOM 1558 C CA . HIS A 1 196 ? -2.248 16.829 -6.785 1.00 62.16 196 HIS A CA 1
ATOM 1559 C C . HIS A 1 196 ? -1.375 15.658 -7.257 1.00 62.16 196 HIS A C 1
ATOM 1561 O O . HIS A 1 196 ? -0.222 15.541 -6.859 1.00 62.16 196 HIS A O 1
ATOM 1567 N N . TYR A 1 197 ? -1.875 14.868 -8.208 1.00 64.06 197 TYR A N 1
ATOM 1568 C CA . TYR A 1 197 ? -1.155 13.751 -8.846 1.00 64.06 197 TYR A CA 1
ATOM 1569 C C . TYR A 1 197 ? 0.026 14.171 -9.752 1.00 64.06 197 TYR A C 1
ATOM 1571 O O . TYR A 1 197 ? 0.529 13.366 -10.535 1.00 64.06 197 TYR A O 1
ATOM 1579 N N . ASN A 1 198 ? 0.459 15.434 -9.693 1.00 64.38 198 ASN A N 1
ATOM 1580 C CA . ASN A 1 198 ? 1.544 15.958 -10.527 1.00 64.38 198 ASN A CA 1
ATOM 1581 C C . ASN A 1 198 ? 2.930 15.566 -9.992 1.00 64.38 198 ASN A C 1
ATOM 1583 O O . ASN A 1 198 ? 3.860 15.371 -10.783 1.00 64.38 198 ASN A O 1
ATOM 1587 N N . GLU A 1 199 ? 3.056 15.416 -8.674 1.00 71.12 199 GLU A N 1
ATOM 1588 C CA . GLU A 1 199 ? 4.280 14.986 -8.002 1.00 71.12 199 GLU A CA 1
ATOM 1589 C C . GLU A 1 199 ? 4.115 13.547 -7.510 1.00 71.12 199 GLU A C 1
ATOM 1591 O O . GLU A 1 199 ? 3.133 13.198 -6.859 1.00 71.12 199 GLU A O 1
ATOM 1596 N N . LEU A 1 200 ? 5.062 12.681 -7.870 1.00 76.44 200 LEU A N 1
ATOM 1597 C CA . LEU A 1 200 ? 5.063 11.292 -7.421 1.00 76.44 200 LEU A CA 1
ATOM 1598 C C . LEU A 1 200 ? 5.715 11.243 -6.043 1.00 76.44 200 LEU A C 1
ATOM 1600 O O . LEU A 1 200 ? 6.868 11.654 -5.910 1.00 76.44 200 LEU A O 1
ATOM 1604 N N . SER A 1 201 ? 5.043 10.690 -5.033 1.00 81.56 201 SER A N 1
ATOM 1605 C CA . SER A 1 201 ? 5.720 10.418 -3.762 1.00 81.56 201 SER A CA 1
ATOM 1606 C C . SER A 1 201 ? 6.880 9.435 -3.967 1.00 81.56 201 SER A C 1
ATOM 1608 O O . SER A 1 201 ? 6.844 8.606 -4.879 1.00 81.56 201 SER A O 1
ATOM 1610 N N . GLN A 1 202 ? 7.902 9.488 -3.106 1.00 81.94 202 GLN A N 1
ATOM 1611 C CA . GLN A 1 202 ? 9.040 8.555 -3.174 1.00 81.94 202 GLN A CA 1
ATOM 1612 C C . GLN A 1 202 ? 8.577 7.090 -3.132 1.00 81.94 202 GLN A C 1
ATOM 1614 O O . GLN A 1 202 ? 9.116 6.248 -3.843 1.00 81.94 202 GLN A O 1
ATOM 1619 N N . LEU A 1 203 ? 7.518 6.807 -2.368 1.00 84.88 203 LEU A N 1
ATOM 1620 C CA . LEU A 1 203 ? 6.898 5.488 -2.312 1.00 84.88 203 LEU A CA 1
ATOM 1621 C C . LEU A 1 203 ? 6.287 5.084 -3.655 1.00 84.88 203 LEU A C 1
ATOM 1623 O O . LEU A 1 203 ? 6.545 3.988 -4.137 1.00 84.88 203 LEU A O 1
ATOM 1627 N N . THR A 1 204 ? 5.517 5.970 -4.292 1.00 88.25 204 THR A N 1
ATOM 1628 C CA . THR A 1 204 ? 4.967 5.691 -5.624 1.00 88.25 204 THR A CA 1
ATOM 1629 C C . THR A 1 204 ? 6.075 5.493 -6.652 1.00 88.25 204 THR A C 1
ATOM 1631 O O . THR A 1 204 ? 5.955 4.601 -7.486 1.00 88.25 204 THR A O 1
ATOM 1634 N N . GLN A 1 205 ? 7.152 6.282 -6.599 1.00 88.50 205 GLN A N 1
ATOM 1635 C CA . GLN A 1 205 ? 8.300 6.122 -7.497 1.00 88.50 205 GLN A CA 1
ATOM 1636 C C . GLN A 1 205 ? 8.937 4.738 -7.332 1.00 88.50 205 GLN A C 1
ATOM 1638 O O . GLN A 1 205 ? 9.118 4.035 -8.323 1.00 88.50 205 GLN A O 1
ATOM 1643 N N . TYR A 1 206 ? 9.205 4.329 -6.089 1.00 89.25 206 TYR A N 1
ATOM 1644 C CA . TYR A 1 206 ? 9.812 3.036 -5.781 1.00 89.25 206 TYR A CA 1
ATOM 1645 C C . TYR A 1 206 ? 8.911 1.859 -6.173 1.00 89.25 206 TYR A C 1
ATOM 1647 O O . TYR A 1 206 ? 9.349 0.966 -6.888 1.00 89.25 206 TYR A O 1
ATOM 1655 N N . VAL A 1 207 ? 7.624 1.892 -5.812 1.00 91.75 207 VAL A N 1
ATOM 1656 C CA . VAL A 1 207 ? 6.674 0.832 -6.193 1.00 91.75 207 VAL A CA 1
ATOM 1657 C C . VAL A 1 207 ? 6.519 0.756 -7.717 1.00 91.75 207 VAL A C 1
ATOM 1659 O O . VAL A 1 207 ? 6.479 -0.335 -8.276 1.00 91.75 207 VAL A O 1
ATOM 1662 N N . THR A 1 208 ? 6.496 1.901 -8.412 1.00 93.50 208 THR A N 1
ATOM 1663 C CA . THR A 1 208 ? 6.458 1.929 -9.887 1.00 93.50 208 THR A CA 1
ATOM 1664 C C . THR A 1 208 ? 7.717 1.309 -10.481 1.00 93.50 208 THR A C 1
ATOM 1666 O O . THR A 1 208 ? 7.618 0.536 -11.429 1.00 93.50 208 THR A O 1
ATOM 1669 N N . TYR A 1 209 ? 8.889 1.626 -9.927 1.00 92.88 209 TYR A N 1
ATOM 1670 C CA . TYR A 1 209 ? 10.154 1.011 -10.317 1.00 92.88 209 TYR A CA 1
ATOM 1671 C C . TYR A 1 209 ? 10.106 -0.512 -10.151 1.00 92.88 209 TYR A C 1
ATOM 1673 O O . TYR A 1 209 ? 10.356 -1.213 -11.125 1.00 92.88 209 TYR A O 1
ATOM 1681 N N . CYS A 1 210 ? 9.683 -1.017 -8.990 1.00 93.12 210 CYS A N 1
ATOM 1682 C CA . CYS A 1 210 ? 9.607 -2.454 -8.731 1.00 93.12 210 CYS A CA 1
ATOM 1683 C C . CYS A 1 210 ? 8.625 -3.175 -9.663 1.00 93.12 210 CYS A C 1
ATOM 1685 O O . CYS A 1 210 ? 8.922 -4.268 -10.130 1.00 93.12 210 CYS A O 1
ATOM 1687 N N . VAL A 1 211 ? 7.498 -2.552 -10.023 1.00 95.31 211 VAL A N 1
ATOM 1688 C CA . VAL A 1 211 ? 6.585 -3.108 -11.040 1.00 95.31 211 VAL A CA 1
ATOM 1689 C C . VAL A 1 211 ? 7.224 -3.119 -12.432 1.00 95.31 211 VAL A C 1
ATOM 1691 O O . VAL A 1 211 ? 7.024 -4.063 -13.193 1.00 95.31 211 VAL A O 1
ATOM 1694 N N . CYS A 1 212 ? 8.014 -2.101 -12.781 1.00 95.12 212 CYS A N 1
ATOM 1695 C CA . CYS A 1 212 ? 8.743 -2.067 -14.050 1.00 95.12 212 CYS A CA 1
ATOM 1696 C C . CYS A 1 212 ? 9.869 -3.109 -14.125 1.00 95.12 212 CYS A C 1
ATOM 1698 O O . CYS A 1 212 ? 10.124 -3.628 -15.210 1.00 95.12 212 CYS A O 1
ATOM 1700 N N . THR A 1 213 ? 10.551 -3.391 -13.012 1.00 93.75 213 THR A N 1
ATOM 1701 C CA . THR A 1 213 ? 11.702 -4.310 -12.958 1.00 93.75 213 THR A CA 1
ATOM 1702 C C . THR A 1 213 ? 11.344 -5.726 -12.511 1.00 93.75 213 THR A C 1
ATOM 1704 O O . THR A 1 213 ? 12.158 -6.633 -12.665 1.00 93.75 213 THR A O 1
ATOM 1707 N N . GLY A 1 214 ? 10.133 -5.941 -11.992 1.00 93.94 214 GLY A N 1
ATOM 1708 C CA . GLY A 1 214 ? 9.695 -7.217 -11.427 1.00 93.94 214 GLY A CA 1
ATOM 1709 C C . GLY A 1 214 ? 10.252 -7.504 -10.027 1.00 93.94 214 GLY A C 1
ATOM 1710 O O . GLY A 1 214 ? 10.202 -8.650 -9.581 1.00 93.94 214 GLY A O 1
ATOM 1711 N N . GLU A 1 215 ? 10.786 -6.499 -9.325 1.00 91.00 215 GLU A N 1
ATOM 1712 C CA . GLU A 1 215 ? 11.219 -6.660 -7.934 1.00 91.00 215 GLU A CA 1
ATOM 1713 C C . GLU A 1 215 ? 10.011 -6.922 -7.024 1.00 91.00 215 GLU A C 1
ATOM 1715 O O . GLU A 1 215 ? 9.061 -6.136 -6.975 1.00 91.00 215 GLU A O 1
ATOM 1720 N N . ARG A 1 216 ? 10.041 -8.041 -6.291 1.00 91.50 216 ARG A N 1
ATOM 1721 C CA . ARG A 1 216 ? 8.927 -8.443 -5.425 1.00 91.50 216 ARG A CA 1
ATOM 1722 C C . ARG A 1 216 ? 8.850 -7.566 -4.182 1.00 91.50 216 ARG A C 1
ATOM 1724 O O . ARG A 1 216 ? 9.814 -7.454 -3.429 1.00 91.50 216 ARG A O 1
ATOM 1731 N N . ILE A 1 217 ? 7.660 -7.031 -3.932 1.00 91.50 217 ILE A N 1
ATOM 1732 C CA . ILE A 1 217 ? 7.289 -6.295 -2.723 1.00 91.50 217 ILE A CA 1
ATOM 1733 C C . ILE A 1 217 ? 6.100 -7.005 -2.074 1.00 91.50 217 ILE A C 1
ATOM 1735 O O . ILE A 1 217 ? 5.157 -7.379 -2.776 1.00 91.50 217 ILE A O 1
ATOM 1739 N N . SER A 1 218 ? 6.093 -7.092 -0.740 1.00 92.88 218 SER A N 1
ATOM 1740 C CA . SER A 1 218 ? 4.921 -7.587 -0.009 1.00 92.88 218 SER A CA 1
ATOM 1741 C C . SER A 1 218 ? 3.784 -6.567 -0.087 1.00 92.88 218 SER A C 1
ATOM 1743 O O . SER A 1 218 ? 3.785 -5.533 0.592 1.00 92.88 218 SER A O 1
ATOM 1745 N N . LEU A 1 219 ? 2.794 -6.865 -0.930 1.00 94.31 219 LEU A N 1
ATOM 1746 C CA . LEU A 1 219 ? 1.584 -6.059 -1.072 1.00 94.31 219 LEU A CA 1
ATOM 1747 C C . LEU A 1 219 ? 0.737 -6.018 0.214 1.00 94.31 219 LEU A C 1
ATOM 1749 O O . LEU A 1 219 ? 0.333 -4.918 0.594 1.00 94.31 219 LEU A O 1
ATOM 1753 N N . PRO A 1 220 ? 0.510 -7.133 0.941 1.00 94.44 220 PRO A N 1
ATOM 1754 C CA . PRO A 1 220 ? -0.231 -7.097 2.203 1.00 94.44 220 PRO A CA 1
ATOM 1755 C C . PRO A 1 220 ? 0.410 -6.163 3.235 1.00 94.44 220 PRO A C 1
ATOM 1757 O O . PRO A 1 220 ? -0.275 -5.351 3.858 1.00 94.44 220 PRO A O 1
ATOM 1760 N N . TYR A 1 221 ? 1.739 -6.213 3.367 1.00 92.94 221 TYR A N 1
ATOM 1761 C CA . TYR A 1 221 ? 2.484 -5.298 4.230 1.00 92.94 221 TYR A CA 1
ATOM 1762 C C . TYR A 1 221 ? 2.328 -3.837 3.792 1.00 92.94 221 TYR A C 1
ATOM 1764 O O . TYR A 1 221 ? 2.073 -2.958 4.621 1.00 92.94 221 TYR A O 1
ATOM 1772 N N . LEU A 1 222 ? 2.457 -3.568 2.488 1.00 91.69 222 LEU A N 1
ATOM 1773 C CA . LEU A 1 222 ? 2.305 -2.226 1.932 1.00 91.69 222 LEU A CA 1
ATOM 1774 C C . LEU A 1 222 ? 0.902 -1.660 2.199 1.00 91.69 222 LEU A C 1
ATOM 1776 O O . LEU A 1 222 ? 0.782 -0.496 2.589 1.00 91.69 222 LEU A O 1
ATOM 1780 N N . ILE A 1 223 ? -0.143 -2.480 2.047 1.00 92.50 223 ILE A N 1
ATOM 1781 C CA . ILE A 1 223 ? -1.532 -2.105 2.334 1.00 92.50 223 ILE A CA 1
ATOM 1782 C C . ILE A 1 223 ? -1.705 -1.797 3.823 1.00 92.50 223 ILE A C 1
ATOM 1784 O O . ILE A 1 223 ? -2.189 -0.715 4.149 1.00 92.50 223 ILE A O 1
ATOM 1788 N N . ILE A 1 224 ? -1.255 -2.675 4.730 1.00 93.19 224 ILE A N 1
ATOM 1789 C CA . ILE A 1 224 ? -1.363 -2.451 6.184 1.00 93.19 224 ILE A CA 1
ATOM 1790 C C . ILE A 1 224 ? -0.666 -1.152 6.595 1.00 93.19 224 ILE A C 1
ATOM 1792 O O . ILE A 1 224 ? -1.237 -0.328 7.310 1.00 93.19 224 ILE A O 1
ATOM 1796 N N . ARG A 1 225 ? 0.550 -0.908 6.098 1.00 89.88 225 ARG A N 1
ATOM 1797 C CA . ARG A 1 225 ? 1.288 0.325 6.402 1.00 89.88 225 ARG A CA 1
ATOM 1798 C C . ARG A 1 225 ? 0.619 1.562 5.815 1.00 89.88 225 ARG A C 1
ATOM 1800 O O . ARG A 1 225 ? 0.639 2.613 6.452 1.00 89.88 225 ARG A O 1
ATOM 1807 N N . THR A 1 226 ? 0.011 1.451 4.638 1.00 88.00 226 THR A N 1
ATOM 1808 C CA . THR A 1 226 ? -0.756 2.547 4.031 1.00 88.00 226 THR A CA 1
ATOM 1809 C C . THR A 1 226 ? -2.026 2.835 4.835 1.00 88.00 226 THR A C 1
ATOM 1811 O O . THR A 1 226 ? -2.306 3.998 5.114 1.00 88.00 226 THR A O 1
ATOM 1814 N N . MET A 1 227 ? -2.749 1.801 5.284 1.00 89.75 227 MET A N 1
ATOM 1815 C CA . MET A 1 227 ? -3.911 1.939 6.170 1.00 89.75 227 MET A CA 1
ATOM 1816 C C . MET A 1 227 ? -3.533 2.608 7.490 1.00 89.75 227 MET A C 1
ATOM 1818 O O . MET A 1 227 ? -4.169 3.587 7.870 1.00 89.75 227 MET A O 1
ATOM 1822 N N . HIS A 1 228 ? -2.473 2.135 8.148 1.00 88.44 228 HIS A N 1
ATOM 1823 C CA . HIS A 1 228 ? -1.983 2.729 9.389 1.00 88.44 228 HIS A CA 1
ATOM 1824 C C . HIS A 1 228 ? -1.658 4.213 9.212 1.00 88.44 228 HIS A C 1
ATOM 1826 O O . HIS A 1 228 ? -2.179 5.044 9.943 1.00 88.44 228 HIS A O 1
ATOM 1832 N N . ARG A 1 229 ? -0.887 4.571 8.176 1.00 84.06 229 ARG A N 1
ATOM 1833 C CA . ARG A 1 229 ? -0.535 5.973 7.896 1.00 84.06 229 ARG A CA 1
ATOM 1834 C C . ARG A 1 229 ? -1.752 6.850 7.618 1.00 84.06 229 ARG A C 1
ATOM 1836 O O . ARG A 1 229 ? -1.783 7.981 8.080 1.00 84.06 229 ARG A O 1
ATOM 1843 N N . ALA A 1 230 ? -2.734 6.343 6.876 1.00 82.81 230 ALA A N 1
ATOM 1844 C CA . ALA A 1 230 ? -3.979 7.066 6.622 1.00 82.81 230 ALA A CA 1
ATOM 1845 C C . ALA A 1 230 ? -4.817 7.244 7.899 1.00 82.81 230 ALA A C 1
ATOM 1847 O O . ALA A 1 230 ? -5.513 8.247 8.043 1.00 82.81 230 ALA A O 1
ATOM 1848 N N . GLY A 1 231 ? -4.743 6.280 8.821 1.00 82.06 231 GLY A N 1
ATOM 1849 C CA . GLY A 1 231 ? -5.338 6.374 10.147 1.00 82.06 231 GLY A CA 1
ATOM 1850 C C . GLY A 1 231 ? -4.607 7.357 11.060 1.00 82.06 231 GLY A C 1
ATOM 1851 O O . GLY A 1 231 ? -5.271 8.059 11.811 1.00 82.06 231 GLY A O 1
ATOM 1852 N N . ASP A 1 232 ? -3.281 7.429 10.987 1.00 75.69 232 ASP A N 1
ATOM 1853 C CA . ASP A 1 232 ? -2.420 8.195 11.897 1.00 75.69 232 ASP A CA 1
ATOM 1854 C C . ASP A 1 232 ? -2.186 9.654 11.510 1.00 75.69 232 ASP A C 1
ATOM 1856 O O . ASP A 1 232 ? -1.595 10.393 12.298 1.00 75.69 232 ASP A O 1
ATOM 1860 N N . ASP A 1 233 ? -2.617 10.084 10.324 1.00 62.44 233 ASP A N 1
ATOM 1861 C CA . ASP A 1 233 ? -2.382 11.433 9.801 1.00 62.44 233 ASP A CA 1
ATOM 1862 C C . ASP A 1 233 ? -3.174 12.492 10.610 1.00 62.44 233 ASP A C 1
ATOM 1864 O O . ASP A 1 233 ? -4.167 13.052 10.169 1.00 62.44 233 ASP A O 1
ATOM 1868 N N . ARG A 1 234 ? -2.763 12.760 11.856 1.00 52.94 234 ARG A N 1
ATOM 1869 C CA . ARG A 1 234 ? -3.412 13.644 12.851 1.00 52.94 234 ARG A CA 1
ATOM 1870 C C . ARG A 1 234 ? -3.396 15.132 12.467 1.00 52.94 234 ARG A C 1
ATOM 1872 O O . ARG A 1 234 ? -3.892 15.975 13.208 1.00 52.94 234 ARG A O 1
ATOM 1879 N N . SER A 1 235 ? -2.853 15.476 11.309 1.00 37.97 235 SER A N 1
ATOM 1880 C CA . SER A 1 235 ? -2.705 16.833 10.801 1.00 37.97 235 SER A CA 1
ATOM 1881 C C . SER A 1 235 ? -2.949 16.805 9.301 1.00 37.97 235 SER A C 1
ATOM 1883 O O . SER A 1 235 ? -2.486 15.905 8.623 1.00 37.97 235 SER A O 1
ATOM 1885 N N . GLY A 1 236 ? -3.575 17.819 8.710 1.00 38.44 236 GLY A N 1
ATOM 1886 C CA . GLY A 1 236 ? -3.535 18.031 7.249 1.00 38.44 236 GLY A CA 1
ATOM 1887 C C . GLY A 1 236 ? -2.125 18.306 6.686 1.00 38.44 236 GLY A C 1
ATOM 1888 O O . GLY A 1 236 ? -1.987 18.908 5.628 1.00 38.44 236 GLY A O 1
ATOM 1889 N N . GLN A 1 237 ? -1.083 17.906 7.405 1.00 30.20 237 GLN A N 1
ATOM 1890 C CA . GLN A 1 237 ? 0.286 17.767 6.965 1.00 30.20 237 GLN A CA 1
ATOM 1891 C C . GLN A 1 237 ? 0.603 16.289 7.125 1.00 30.20 237 GLN A C 1
ATOM 1893 O O . GLN A 1 237 ? 0.464 15.778 8.236 1.00 30.20 237 GLN A O 1
ATOM 1898 N N . GLN A 1 238 ? 1.054 15.658 6.035 1.00 30.61 238 GLN A N 1
ATOM 1899 C CA . GLN A 1 238 ? 1.780 14.390 6.107 1.00 30.61 238 GLN A CA 1
ATOM 1900 C C . GLN A 1 238 ? 2.664 14.407 7.359 1.00 30.61 238 GLN A C 1
ATOM 1902 O O . GLN A 1 238 ? 3.319 15.436 7.576 1.00 30.61 238 GLN A O 1
ATOM 1907 N N . PRO A 1 239 ? 2.764 13.324 8.150 1.00 24.78 239 PRO A N 1
ATOM 1908 C CA . PRO A 1 239 ? 3.684 13.302 9.266 1.00 24.78 239 PRO A CA 1
ATOM 1909 C C . PRO A 1 239 ? 5.061 13.448 8.630 1.00 24.78 239 PRO A C 1
ATOM 1911 O O . PRO A 1 239 ? 5.531 12.574 7.889 1.00 24.78 239 PRO A O 1
ATOM 1914 N N . SER A 1 240 ? 5.662 14.616 8.825 1.00 32.25 240 SER A N 1
ATOM 1915 C CA . SER A 1 240 ? 6.984 14.945 8.340 1.00 32.25 240 SER A CA 1
ATOM 1916 C C . SER A 1 240 ? 7.984 14.183 9.198 1.00 32.25 240 SER A C 1
ATOM 1918 O O . SER A 1 240 ? 8.656 14.722 10.064 1.00 32.25 240 SER A O 1
ATOM 1920 N N . LEU A 1 241 ? 8.136 12.894 8.900 1.00 29.95 241 LEU A N 1
ATOM 1921 C CA . LEU A 1 241 ? 9.368 12.174 9.218 1.00 29.95 241 LEU A CA 1
ATOM 1922 C C . LEU A 1 241 ? 10.529 12.621 8.304 1.00 29.95 241 LEU A C 1
ATOM 1924 O O . LEU A 1 241 ? 11.640 12.115 8.425 1.00 29.95 241 LEU A O 1
ATOM 1928 N N . TRP A 1 242 ? 10.302 13.606 7.420 1.00 30.20 242 TRP A N 1
ATOM 1929 C CA . TRP A 1 242 ? 11.339 14.286 6.648 1.00 30.20 242 TRP A CA 1
ATOM 1930 C C . TRP A 1 242 ? 11.389 15.772 6.995 1.00 30.20 242 TRP A C 1
ATOM 1932 O O . TRP A 1 242 ? 10.355 16.438 6.923 1.00 30.20 242 TRP A O 1
ATOM 1942 N N . PRO A 1 243 ? 12.572 16.324 7.330 1.00 22.17 243 PRO A N 1
ATOM 1943 C CA . PRO A 1 243 ? 12.706 17.746 7.583 1.00 22.17 243 PRO A CA 1
ATOM 1944 C C . PRO A 1 243 ? 12.324 18.503 6.315 1.00 22.17 243 PRO A C 1
ATOM 1946 O O . PRO A 1 243 ? 12.909 18.277 5.252 1.00 22.17 243 PRO A O 1
ATOM 1949 N N . SER A 1 244 ? 11.376 19.427 6.445 1.00 27.44 244 SER A N 1
ATOM 1950 C CA . SER A 1 244 ? 11.147 20.498 5.482 1.00 27.44 244 SER A CA 1
ATOM 1951 C C . SER A 1 244 ? 12.433 21.311 5.355 1.00 27.44 244 SER A C 1
ATOM 1953 O O . SER A 1 244 ? 12.624 22.317 6.033 1.00 27.44 244 SER A O 1
ATOM 1955 N N . ARG A 1 245 ? 13.373 20.867 4.520 1.00 26.50 245 ARG A N 1
ATOM 1956 C CA . ARG A 1 245 ? 14.458 21.732 4.078 1.00 26.50 245 ARG A CA 1
ATOM 1957 C C . ARG A 1 245 ? 13.900 22.549 2.934 1.00 26.50 245 ARG A C 1
ATOM 1959 O O . ARG A 1 245 ? 13.675 22.039 1.841 1.00 26.50 245 ARG A O 1
ATOM 1966 N N . HIS A 1 246 ? 13.653 23.817 3.236 1.00 31.17 246 HIS A N 1
ATOM 1967 C CA . HIS A 1 246 ? 13.534 24.874 2.251 1.00 31.17 246 HIS A CA 1
ATOM 1968 C C . HIS A 1 246 ? 14.585 24.654 1.160 1.00 31.17 246 HIS A C 1
ATOM 1970 O O . HIS A 1 246 ? 15.785 24.657 1.439 1.00 31.17 246 HIS A O 1
ATOM 1976 N N . PHE A 1 247 ? 14.135 24.427 -0.072 1.00 29.09 247 PHE A N 1
ATOM 1977 C CA . PHE A 1 247 ? 15.013 2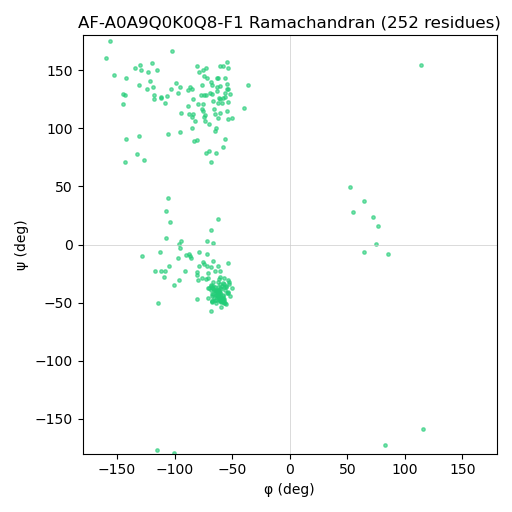4.553 -1.222 1.00 29.09 247 PHE A CA 1
ATOM 1978 C C . PHE A 1 247 ? 15.464 26.017 -1.277 1.00 29.09 247 PHE A C 1
ATOM 1980 O O . PHE A 1 247 ? 14.600 26.895 -1.356 1.00 29.09 247 PHE A O 1
ATOM 1987 N N . PRO A 1 248 ? 16.771 26.329 -1.227 1.00 27.00 248 PRO A N 1
ATOM 1988 C CA . PRO A 1 248 ? 17.212 27.647 -1.628 1.00 27.00 248 PRO A CA 1
ATOM 1989 C C . PRO A 1 248 ? 16.931 27.755 -3.125 1.00 27.00 248 PRO A C 1
ATOM 1991 O O . PRO A 1 248 ? 17.468 26.998 -3.933 1.00 27.00 248 PRO A O 1
ATOM 1994 N N . SER A 1 249 ? 16.049 28.676 -3.495 1.00 29.38 249 SER A N 1
ATOM 1995 C CA . SER A 1 249 ? 15.901 29.130 -4.870 1.00 29.38 249 SER A CA 1
ATOM 1996 C C . SER A 1 249 ? 17.272 29.584 -5.371 1.00 29.38 249 SER A C 1
ATOM 1998 O O . SER A 1 249 ? 17.796 30.600 -4.912 1.00 29.38 249 SER A O 1
ATOM 2000 N N . SER A 1 250 ? 17.885 28.808 -6.269 1.00 29.53 250 SER A N 1
ATOM 2001 C CA . SER A 1 250 ? 19.095 29.246 -6.961 1.00 29.53 250 SER A CA 1
ATOM 2002 C C . SER A 1 250 ? 18.783 30.515 -7.758 1.00 29.53 250 SER A C 1
ATOM 2004 O O . SER A 1 250 ? 17.736 30.577 -8.410 1.00 29.53 250 SER A O 1
ATOM 2006 N N . PRO A 1 251 ? 19.660 31.531 -7.722 1.00 33.69 251 PRO A N 1
ATOM 2007 C CA . PRO A 1 251 ? 19.437 32.758 -8.459 1.00 33.69 251 PRO A CA 1
ATOM 2008 C C . PRO A 1 251 ? 19.569 32.483 -9.955 1.00 33.69 251 PRO A C 1
ATOM 2010 O O . PRO A 1 251 ? 20.551 31.900 -10.421 1.00 33.69 251 PRO A O 1
ATOM 2013 N N . VAL A 1 252 ? 18.564 32.937 -10.698 1.00 36.16 252 VAL A N 1
ATOM 2014 C CA . VAL A 1 252 ? 18.638 33.145 -12.142 1.00 36.16 252 VAL A CA 1
ATOM 2015 C C . VAL A 1 252 ? 19.837 34.058 -12.404 1.00 36.16 252 VAL A C 1
ATOM 2017 O O . VAL A 1 252 ? 19.847 35.205 -11.957 1.00 36.16 252 VAL A O 1
ATOM 2020 N N . ARG A 1 253 ? 20.866 33.551 -13.087 1.00 33.28 253 ARG A N 1
ATOM 2021 C CA . ARG A 1 253 ? 21.867 34.409 -13.725 1.00 33.28 253 ARG A CA 1
ATOM 2022 C C . ARG A 1 253 ? 21.374 34.733 -15.130 1.00 33.28 253 ARG A C 1
ATOM 2024 O O . ARG A 1 253 ? 21.137 33.816 -15.914 1.00 33.28 253 ARG A O 1
ATOM 2031 N N . ALA A 1 254 ? 21.175 36.028 -15.364 1.00 43.06 254 ALA A N 1
ATOM 2032 C CA . ALA A 1 254 ? 21.174 36.637 -16.688 1.00 43.06 254 ALA A CA 1
ATOM 2033 C C . ALA A 1 254 ? 22.580 36.574 -17.302 1.00 43.06 254 ALA A C 1
ATOM 2035 O O . ALA A 1 254 ? 23.557 36.520 -16.513 1.00 43.06 254 ALA A O 1
#

Mean predicted aligned error: 11.58 Å

Solvent-accessible surface area (backbone atoms only — not comparable to full-atom values): 15202 Å² total; per-residue (Å²): 136,88,84,84,90,79,86,79,83,83,84,75,88,74,84,76,76,73,77,76,78,79,78,86,78,73,56,65,52,50,29,86,40,65,66,25,52,61,44,32,65,73,39,67,83,51,83,73,81,72,62,60,76,49,63,51,83,83,36,59,94,54,45,49,58,60,37,36,45,76,61,38,42,50,57,63,48,52,48,84,76,87,80,55,57,70,60,52,35,32,31,41,30,34,51,45,76,47,67,46,72,81,43,63,88,41,44,72,66,34,26,43,38,27,26,45,72,75,41,78,45,74,46,34,22,64,58,44,14,65,74,52,67,33,57,77,47,63,46,47,66,67,52,34,74,69,40,48,88,43,58,44,73,66,53,48,47,50,40,45,66,73,34,34,46,91,93,53,65,93,33,44,86,38,32,35,76,49,48,39,52,48,35,52,51,37,40,46,62,60,53,70,69,91,76,75,78,57,58,61,51,73,64,51,48,51,55,32,36,26,45,75,72,63,54,52,53,20,53,32,50,50,40,52,53,47,52,49,50,70,55,63,50,88,43,106,48,76,79,69,90,54,84,88,70,79,76,78,79,76,79,86,78,130

Secondary structure (DSSP, 8-state):
---PPP-----------PPPPPPPPP-TTT-SSHHHHHHHHHHHT---PPPP---GGGGGGGTHHHHHHHTT-HHHHT------HHHHHHHHHT-EEES-SS-TTTGGG-EEEEEETTEEEEEEHHHHHHHHT----SB-TTTSTTTSS---HHHHHHHHHHHBPTT--SSGGGB-HHHHHHHHHIIIIIS---S-TTS--HHHHHHHHHHHHT--B-HHHHHHHHHHHHHH--SSS---SS------------

Organism: NCBI:txid273540

InterPro domains:
  IPR046796 Putative plant retrotransposon-related domain [PF20167] (71-237)